Protein AF-A0A923TDR6-F1 (afdb_monomer)

pLDDT: mean 70.98, std 23.45, range [28.64, 98.38]

Mean predicted aligned error: 23.1 Å

Radius of gyration: 60.23 Å; Cα contacts (8 Å, |Δi|>4): 7; chains: 1; bounding box: 84×48×180 Å

Secondary structure (DSSP, 8-state):
----------------PPP----------PPPP--------------------THHHHHHHHHHHHS-GGGG---HHHHHHHHHHHHHHHHHHHHHHHHHHHHHHHHHS-----S--HHHHHHHHHHHHHHHHHHHHHHHHHHHHHHHHHHHHHHHHHHHHHHHHHHHHHHHHHHHHHHHHHHHHHHHHHHHHHHHHHHHHHHHHHHHHHHTT--GGGGTSS---GGGSHHHHHHHHHHHHHT---

Solvent-accessible surface area (backbone atoms only — not comparable to full-atom values): 15545 Å² total; per-residue (Å²): 142,88,88,86,86,92,78,89,83,91,79,87,78,92,76,88,78,82,85,82,81,81,82,79,79,87,76,93,80,86,86,83,90,83,88,81,89,86,89,86,79,86,88,81,90,80,93,75,81,86,72,78,66,74,61,62,60,55,54,51,53,51,53,61,70,66,58,61,76,80,81,71,78,66,52,76,66,56,52,52,50,50,54,52,48,52,51,50,51,51,52,51,49,52,53,51,50,51,48,51,51,52,50,48,53,60,66,63,44,77,70,68,76,69,90,62,59,65,67,65,51,50,52,50,49,52,50,50,52,52,52,49,52,49,50,52,50,51,50,51,52,50,51,52,51,51,51,51,52,52,53,49,51,53,52,50,50,53,50,52,52,51,50,52,50,52,51,53,50,52,52,64,58,47,55,58,54,52,52,49,52,49,52,50,50,55,53,49,53,52,48,51,55,51,52,50,52,51,51,50,50,52,51,51,49,53,51,52,36,55,73,70,72,50,59,73,72,78,68,68,67,84,79,86,81,74,81,68,63,62,68,54,54,56,51,55,51,56,55,61,65,70,72,62,83,130

Sequence (246 aa):
MRLLPLRAFLASPFLILAGCTNQRLDSDSPRPTAEMGGVTSDPAVVKSEETVPVAGKDAEAAQAMARRPADTGMSAAELVAQLNETSRELGALRASNAKLKAERSRASAPRVETLIKPEANDEKLAASFLTYAQFKQDLANFIEETEKLRAQNGALNIQLVALTAQVREAQAQLEPLKAEALAQRDSRERAEQAAEKLRDQLRAIARALSASGLSLDAFSGEREPTARLETSAARIQAAADADKPR

Structure (mmCIF, N/CA/C/O backbone):
data_AF-A0A923TDR6-F1
#
_entry.id   AF-A0A923TDR6-F1
#
loop_
_atom_site.group_PDB
_atom_site.id
_atom_site.type_symbol
_atom_site.label_atom_id
_atom_site.label_alt_id
_atom_site.label_comp_id
_atom_site.label_asym_id
_atom_site.label_entity_id
_atom_site.label_seq_id
_atom_site.pdbx_PDB_ins_code
_atom_site.Cartn_x
_atom_site.Cartn_y
_atom_site.Cartn_z
_atom_site.occupancy
_atom_site.B_iso_or_equiv
_atom_site.auth_seq_id
_atom_site.auth_comp_id
_atom_site.auth_asym_id
_atom_site.auth_atom_id
_atom_site.pdbx_PDB_model_num
ATOM 1 N N . MET A 1 1 ? -10.154 0.511 -38.421 1.00 46.06 1 MET A N 1
ATOM 2 C CA . MET A 1 1 ? -9.928 1.809 -37.748 1.00 46.06 1 MET A CA 1
ATOM 3 C C . MET A 1 1 ? -10.895 1.947 -36.582 1.00 46.06 1 MET A C 1
ATOM 5 O O . MET A 1 1 ? -12.064 2.230 -36.800 1.00 46.06 1 MET A O 1
ATOM 9 N N . ARG A 1 2 ? -10.435 1.681 -35.358 1.00 37.69 2 ARG A N 1
ATOM 10 C CA . ARG A 1 2 ? -11.151 2.012 -34.119 1.00 37.69 2 ARG A CA 1
ATOM 11 C C . ARG A 1 2 ? -10.111 2.554 -33.144 1.00 37.69 2 ARG A C 1
ATOM 13 O O . ARG A 1 2 ? -9.284 1.806 -32.642 1.00 37.69 2 ARG A O 1
ATOM 20 N N . LEU A 1 3 ? -10.114 3.872 -33.003 1.00 50.12 3 LEU A N 1
ATOM 21 C CA . LEU A 1 3 ? -9.357 4.653 -32.031 1.00 50.12 3 LEU A CA 1
ATOM 22 C C . LEU A 1 3 ? -10.334 5.070 -30.937 1.00 50.12 3 LEU A C 1
ATOM 24 O O . LEU A 1 3 ? -11.426 5.506 -31.289 1.00 50.12 3 LEU A O 1
ATOM 28 N N . LEU A 1 4 ? -9.927 4.931 -29.671 1.00 44.75 4 LEU A N 1
ATOM 29 C CA . LEU A 1 4 ? -10.288 5.718 -28.471 1.00 44.75 4 LEU A CA 1
ATOM 30 C C . LEU A 1 4 ? -9.852 4.914 -27.218 1.00 44.75 4 LEU A C 1
ATOM 32 O O . LEU A 1 4 ? -9.886 3.686 -27.272 1.00 44.75 4 LEU A O 1
ATOM 36 N N . PRO A 1 5 ? -9.595 5.532 -26.049 1.00 54.25 5 PRO A N 1
ATOM 37 C CA . PRO A 1 5 ? -8.970 6.833 -25.789 1.00 54.25 5 PRO A CA 1
ATOM 38 C C . PRO A 1 5 ? -7.853 6.759 -24.719 1.00 54.25 5 PRO A C 1
ATOM 40 O O . PRO A 1 5 ? -7.977 6.074 -23.708 1.00 54.25 5 PRO A O 1
ATOM 43 N N . LEU A 1 6 ? -6.807 7.576 -24.878 1.00 43.91 6 LEU A N 1
ATOM 44 C CA . LEU A 1 6 ? -5.912 7.970 -23.786 1.00 43.91 6 LEU A CA 1
ATOM 45 C C . LEU A 1 6 ? -6.392 9.333 -23.265 1.00 43.91 6 LEU A C 1
ATOM 47 O O . LEU A 1 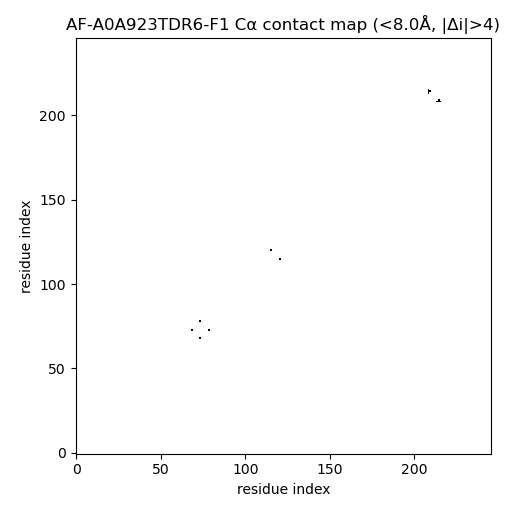6 ? -6.278 10.336 -23.971 1.00 43.91 6 LEU A O 1
ATOM 51 N N . ARG A 1 7 ? -6.923 9.395 -22.042 1.00 49.44 7 ARG A N 1
ATOM 52 C CA . ARG A 1 7 ? -6.986 10.648 -21.280 1.00 49.44 7 ARG A CA 1
ATOM 53 C C . ARG A 1 7 ? -6.521 10.408 -19.853 1.00 49.44 7 ARG A C 1
ATOM 55 O O . ARG A 1 7 ? -7.091 9.615 -19.114 1.00 49.44 7 ARG A O 1
ATOM 62 N N . ALA A 1 8 ? -5.436 11.108 -19.552 1.00 46.00 8 ALA A N 1
ATOM 63 C CA . ALA A 1 8 ? -4.730 11.179 -18.295 1.00 46.00 8 ALA A CA 1
ATOM 64 C C . ALA A 1 8 ? -5.627 11.663 -17.151 1.00 46.00 8 ALA A C 1
ATOM 66 O O . ALA A 1 8 ? -6.342 12.653 -17.293 1.00 46.00 8 ALA A O 1
ATOM 67 N N . PHE A 1 9 ? -5.498 11.009 -16.000 1.00 39.84 9 PHE A N 1
ATOM 68 C CA . PHE A 1 9 ? -5.870 11.559 -14.703 1.00 39.84 9 PHE A CA 1
ATOM 69 C C . PHE A 1 9 ? -4.598 11.605 -13.851 1.00 39.84 9 PHE A C 1
ATOM 71 O O . PHE A 1 9 ? -4.168 10.612 -13.273 1.00 39.84 9 PHE A O 1
ATOM 78 N N . LEU A 1 10 ? -3.953 12.770 -13.858 1.00 46.59 10 LEU A N 1
ATOM 79 C CA . LEU A 1 10 ? -2.935 13.161 -12.891 1.00 46.59 10 LEU A CA 1
ATOM 80 C C . LEU A 1 10 ? -3.676 13.781 -11.707 1.00 46.59 10 LEU A C 1
ATOM 82 O O . LEU A 1 10 ? -4.182 14.895 -11.811 1.00 46.59 10 LEU A O 1
ATOM 86 N N . ALA A 1 11 ? -3.746 13.062 -10.594 1.00 41.66 11 ALA A N 1
ATOM 87 C CA . ALA A 1 11 ? -4.119 13.627 -9.305 1.00 41.66 11 ALA A CA 1
ATOM 88 C C . ALA A 1 11 ? -3.274 12.937 -8.232 1.00 41.66 11 ALA A C 1
ATOM 90 O O . ALA A 1 11 ? -3.517 11.797 -7.849 1.00 41.66 11 ALA A O 1
ATOM 91 N N . SER A 1 12 ? -2.223 13.638 -7.824 1.00 45.72 12 SER A N 1
ATOM 92 C CA . SER A 1 12 ? -1.344 13.285 -6.717 1.00 45.72 12 SER A CA 1
ATOM 93 C C . SER A 1 12 ? -1.948 13.824 -5.419 1.00 45.72 12 SER A C 1
ATOM 95 O O . SER A 1 12 ? -2.279 15.012 -5.383 1.00 45.72 12 SER A O 1
ATOM 97 N N . PRO A 1 13 ? -2.047 13.022 -4.347 1.00 51.56 13 PRO A N 1
ATOM 98 C CA . PRO A 1 13 ? -2.069 13.569 -3.004 1.00 51.56 13 PRO A CA 1
ATOM 99 C C . PRO A 1 13 ? -0.852 13.068 -2.221 1.00 51.56 13 PRO A C 1
ATOM 101 O O . PRO A 1 13 ? -0.776 11.918 -1.791 1.00 51.56 13 PRO A O 1
ATOM 104 N N . PHE A 1 14 ? 0.096 13.981 -2.010 1.00 41.75 14 PHE A N 1
ATOM 105 C CA . PHE A 1 14 ? 1.046 13.915 -0.905 1.00 41.75 14 PHE A CA 1
ATOM 106 C C . PHE A 1 14 ? 0.250 14.031 0.401 1.00 41.75 14 PHE A C 1
ATOM 108 O O . PHE A 1 14 ? -0.318 15.084 0.688 1.00 41.75 14 PHE A O 1
ATOM 115 N N . LEU A 1 15 ? 0.207 12.959 1.189 1.00 40.94 15 LEU A N 1
ATOM 116 C CA . LEU A 1 15 ? -0.323 12.967 2.550 1.00 40.94 15 LEU A CA 1
ATOM 117 C C . LEU A 1 15 ? 0.835 12.663 3.501 1.00 40.94 15 LEU A C 1
ATOM 119 O O . LEU A 1 15 ? 1.284 11.528 3.636 1.00 40.94 15 LEU A O 1
ATOM 123 N N . ILE A 1 16 ? 1.352 13.728 4.112 1.00 48.16 16 ILE A N 1
ATOM 124 C CA . ILE A 1 16 ? 2.306 13.686 5.219 1.00 48.16 16 ILE A CA 1
ATOM 125 C C . ILE A 1 16 ? 1.480 13.399 6.477 1.00 48.16 16 ILE A C 1
ATOM 127 O O . ILE A 1 16 ? 0.749 14.278 6.932 1.00 48.16 16 ILE A O 1
ATOM 131 N N . LEU A 1 17 ? 1.569 12.185 7.030 1.00 43.25 17 LEU A N 1
ATOM 132 C CA . LEU A 1 17 ? 1.060 11.899 8.373 1.00 43.25 17 LEU A CA 1
ATOM 133 C C . LEU A 1 17 ? 2.211 11.927 9.379 1.00 43.25 17 LEU A C 1
ATOM 135 O O . LEU A 1 17 ? 3.175 11.168 9.282 1.00 43.25 17 LEU A O 1
ATOM 139 N N . ALA A 1 18 ? 2.072 12.842 10.333 1.00 41.00 18 ALA A N 1
ATOM 140 C CA . ALA A 1 18 ? 2.927 13.023 11.488 1.00 41.00 18 ALA A CA 1
ATOM 141 C C . ALA A 1 18 ? 2.967 11.759 12.363 1.00 41.00 18 ALA A C 1
ATOM 143 O O . ALA A 1 18 ? 1.939 11.146 12.649 1.00 41.00 18 ALA A O 1
ATOM 144 N N . GLY A 1 19 ? 4.170 11.391 12.803 1.00 33.91 19 GLY A N 1
ATOM 145 C CA . GLY A 1 19 ? 4.385 10.327 13.773 1.00 33.91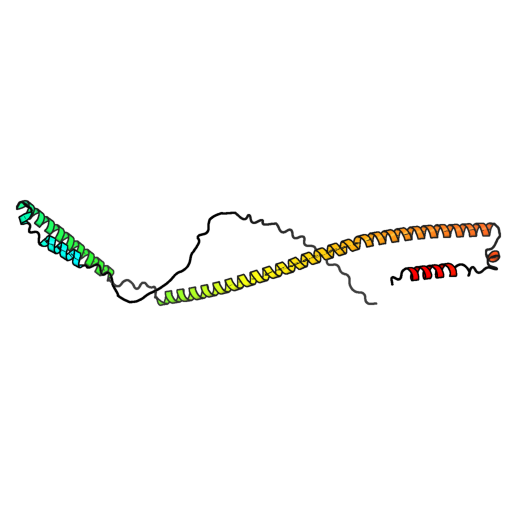 19 GLY A CA 1
ATOM 146 C C . GLY A 1 19 ? 3.994 10.772 15.180 1.00 33.91 19 GLY A C 1
ATOM 147 O O . GLY A 1 19 ? 4.576 11.707 15.723 1.00 33.91 19 GLY A O 1
ATOM 148 N N . CYS A 1 20 ? 3.046 10.064 15.788 1.00 33.97 20 CYS A N 1
ATOM 149 C CA . CYS A 1 20 ? 2.858 10.056 17.235 1.00 33.97 20 CYS A CA 1
ATOM 150 C C . CYS A 1 20 ? 3.664 8.889 17.817 1.00 33.97 20 CYS A C 1
ATOM 152 O O . CYS A 1 20 ? 3.267 7.730 17.714 1.00 33.97 20 CYS A O 1
ATOM 154 N N . THR A 1 21 ? 4.815 9.189 18.414 1.00 40.38 21 THR A N 1
ATOM 155 C CA . THR A 1 21 ? 5.566 8.254 19.253 1.00 40.38 21 THR A CA 1
ATOM 156 C C . THR A 1 21 ? 4.946 8.238 20.651 1.00 40.38 21 THR A C 1
ATOM 158 O O . THR A 1 21 ? 5.050 9.203 21.401 1.00 40.38 21 THR A O 1
ATOM 161 N N . ASN A 1 22 ? 4.293 7.135 21.024 1.00 36.25 22 ASN A N 1
ATOM 162 C CA . ASN A 1 22 ? 3.925 6.893 22.418 1.00 36.25 22 ASN A CA 1
ATOM 163 C C . ASN A 1 22 ? 5.170 6.418 23.177 1.00 36.25 22 ASN A C 1
ATOM 165 O O . ASN A 1 22 ? 5.643 5.299 22.976 1.00 36.25 22 ASN A O 1
ATOM 169 N N . GLN A 1 23 ? 5.700 7.286 24.040 1.00 35.50 23 GLN A N 1
ATOM 170 C CA . GLN A 1 23 ? 6.668 6.919 25.069 1.00 35.50 23 GLN A CA 1
ATOM 171 C C . GLN A 1 23 ? 6.009 5.934 26.038 1.00 35.50 23 GLN A C 1
ATOM 173 O O . GLN A 1 23 ? 5.063 6.263 26.751 1.00 35.50 23 GLN A O 1
ATOM 178 N N . ARG A 1 24 ? 6.514 4.701 26.036 1.00 32.50 24 ARG A N 1
ATOM 179 C CA . ARG A 1 24 ? 6.185 3.671 27.016 1.00 32.50 24 ARG A CA 1
ATOM 180 C C . ARG A 1 24 ? 6.962 4.008 28.290 1.00 32.50 24 ARG A C 1
ATOM 182 O O . ARG A 1 24 ? 8.184 3.927 28.299 1.00 32.50 24 ARG A O 1
ATOM 189 N N . LEU A 1 25 ? 6.248 4.460 29.315 1.00 39.16 25 LEU A N 1
ATOM 190 C CA . LEU A 1 25 ? 6.759 4.567 30.677 1.00 39.16 25 LEU A CA 1
ATOM 191 C C . LEU A 1 25 ? 6.968 3.151 31.219 1.00 39.16 25 LEU A C 1
ATOM 193 O O . LEU A 1 25 ? 6.005 2.401 31.384 1.00 39.16 25 LEU A O 1
ATOM 197 N N . ASP A 1 26 ? 8.226 2.802 31.468 1.00 33.47 26 ASP A N 1
ATOM 198 C CA . ASP A 1 26 ? 8.595 1.701 32.347 1.00 33.47 26 ASP A CA 1
ATOM 199 C C . ASP A 1 26 ? 8.156 2.050 33.775 1.00 33.47 26 ASP A C 1
ATOM 201 O O . ASP A 1 26 ? 8.417 3.139 34.292 1.00 33.47 26 ASP A O 1
ATOM 205 N N . SER A 1 27 ? 7.441 1.135 34.418 1.00 37.50 27 SER A N 1
ATOM 206 C CA . SER A 1 27 ? 7.163 1.186 35.850 1.00 37.50 27 SER A CA 1
ATOM 207 C C . SER A 1 27 ? 7.159 -0.238 36.383 1.00 37.50 27 SER A C 1
ATOM 209 O O . SER A 1 27 ? 6.220 -1.005 36.174 1.00 37.50 27 SER A O 1
ATOM 211 N N . ASP A 1 28 ? 8.263 -0.565 37.046 1.00 38.28 28 ASP A N 1
ATOM 212 C CA . ASP A 1 28 ? 8.464 -1.741 37.879 1.00 38.28 28 ASP A CA 1
ATOM 213 C C . ASP A 1 28 ? 7.491 -1.755 39.070 1.00 38.28 28 ASP A C 1
ATOM 215 O O . ASP A 1 28 ? 7.455 -0.817 39.870 1.00 38.28 28 ASP A O 1
ATOM 2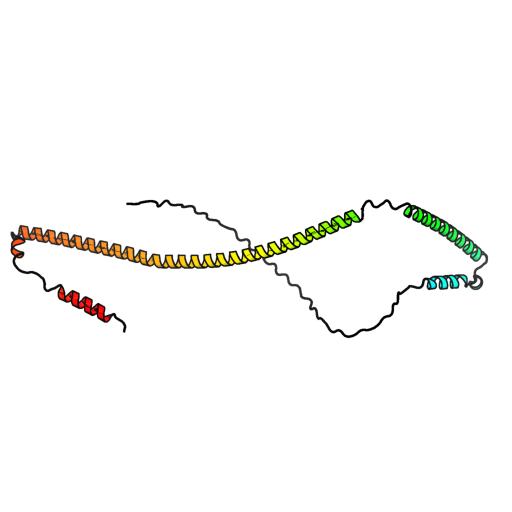19 N N . SER A 1 29 ? 6.762 -2.861 39.254 1.00 31.47 29 SER A N 1
ATOM 220 C CA . SER A 1 29 ? 6.405 -3.356 40.593 1.00 31.47 29 SER A CA 1
ATOM 221 C C . SER A 1 29 ? 5.890 -4.806 40.580 1.00 31.47 29 SER A C 1
ATOM 223 O O . SER A 1 29 ? 5.387 -5.268 39.553 1.00 31.47 29 SER A O 1
ATOM 225 N N . PRO A 1 30 ? 6.042 -5.556 41.692 1.00 40.28 30 PRO A N 1
ATOM 226 C CA . PRO A 1 30 ? 6.184 -7.006 41.668 1.00 40.28 30 PRO A CA 1
ATOM 227 C C . PRO A 1 30 ? 4.877 -7.799 41.832 1.00 40.28 30 PRO A C 1
ATOM 229 O O . PRO A 1 30 ? 3.868 -7.346 42.366 1.00 40.28 30 PRO A O 1
ATOM 232 N N . ARG A 1 31 ? 4.972 -9.050 41.375 1.00 34.78 31 ARG A N 1
ATOM 233 C CA . ARG A 1 31 ? 3.990 -10.145 41.369 1.00 34.78 31 ARG A CA 1
ATOM 234 C C . ARG A 1 31 ? 3.701 -10.678 42.788 1.00 34.78 31 ARG A C 1
ATOM 236 O O . ARG A 1 31 ? 4.665 -10.967 43.494 1.00 34.78 31 ARG A O 1
ATOM 243 N N . PRO A 1 32 ? 2.442 -10.972 43.165 1.00 41.56 32 PRO A N 1
ATOM 244 C CA . PRO A 1 32 ? 2.153 -11.940 44.216 1.00 41.56 32 PRO A CA 1
ATOM 245 C C . PRO A 1 32 ? 1.859 -13.322 43.612 1.00 41.56 32 PRO A C 1
ATOM 247 O O . PRO A 1 32 ? 1.070 -13.471 42.678 1.00 41.56 32 PRO A O 1
ATOM 250 N N . THR A 1 33 ? 2.530 -14.339 44.145 1.00 35.88 33 THR A N 1
ATOM 251 C CA . THR A 1 33 ? 2.289 -15.765 43.908 1.00 35.88 33 THR A CA 1
ATOM 252 C C . THR A 1 33 ? 1.050 -16.231 44.674 1.00 35.88 33 THR A C 1
ATOM 254 O O . THR A 1 33 ? 0.916 -15.966 45.865 1.00 35.88 33 THR A O 1
ATOM 257 N N . ALA A 1 34 ? 0.161 -16.953 43.992 1.00 34.69 34 ALA A N 1
ATOM 258 C CA . ALA A 1 34 ? -0.924 -17.718 44.594 1.00 34.69 34 ALA A CA 1
ATOM 259 C C . ALA A 1 34 ? -0.576 -19.212 44.500 1.00 34.69 34 ALA A C 1
ATOM 261 O O . ALA A 1 34 ? -0.415 -19.729 43.395 1.00 34.69 34 ALA A O 1
ATOM 262 N N . GLU A 1 35 ? -0.461 -19.893 45.642 1.00 35.84 35 GLU A N 1
ATOM 263 C CA . GLU A 1 35 ? -0.472 -21.357 45.724 1.00 35.84 35 GLU A CA 1
ATOM 264 C C . GLU A 1 35 ? -1.883 -21.831 46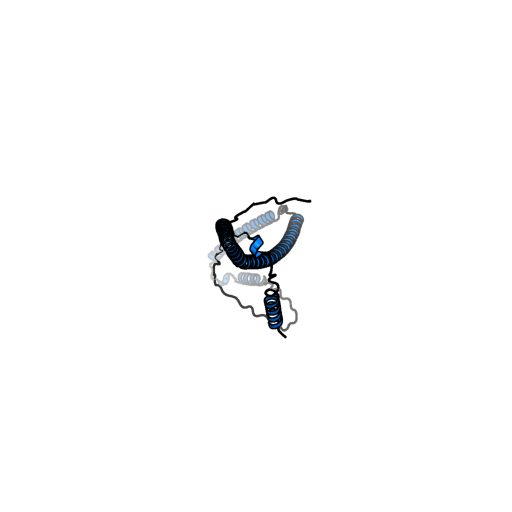.088 1.00 35.84 35 GLU A C 1
ATOM 266 O O . GLU A 1 35 ? -2.506 -21.345 47.032 1.00 35.84 35 GLU A O 1
ATOM 271 N N . MET A 1 36 ? -2.388 -22.778 45.298 1.00 34.69 36 MET A N 1
ATOM 272 C CA . MET A 1 36 ? -3.641 -23.491 45.514 1.00 34.69 36 MET A CA 1
ATOM 273 C C . MET A 1 36 ? -3.379 -24.862 46.147 1.00 34.69 36 MET A C 1
ATOM 275 O O . MET A 1 36 ? -2.600 -25.638 45.605 1.00 34.69 36 MET A O 1
ATOM 279 N N . GLY A 1 37 ? -4.185 -25.200 47.158 1.00 31.80 37 GLY A N 1
ATOM 280 C CA . GLY A 1 37 ? -4.953 -26.452 47.163 1.00 31.80 37 GLY A CA 1
ATOM 281 C C . GLY A 1 37 ? -4.398 -27.653 47.940 1.00 31.80 37 GLY A C 1
ATOM 282 O O . GLY A 1 37 ? -3.340 -28.185 47.628 1.00 31.80 37 GLY A O 1
ATOM 283 N N . GLY A 1 38 ? -5.214 -28.164 48.871 1.00 28.64 38 GLY A N 1
ATOM 284 C CA . GLY A 1 38 ? -5.038 -29.478 49.499 1.00 28.64 38 GLY A CA 1
ATOM 285 C C . GLY A 1 38 ? -6.089 -29.783 50.572 1.00 28.64 38 GLY A C 1
ATOM 286 O O . GLY A 1 38 ? -5.815 -29.656 51.757 1.00 28.64 38 GLY A O 1
ATOM 287 N N . VAL A 1 39 ? -7.301 -30.144 50.138 1.00 36.66 39 VAL A N 1
ATOM 288 C CA . VAL A 1 39 ? -8.489 -30.515 50.938 1.00 36.66 39 VAL A CA 1
ATOM 289 C C . VAL A 1 39 ? -8.411 -31.966 51.432 1.00 36.66 39 VAL A C 1
ATOM 291 O O . VAL A 1 39 ? -7.962 -32.825 50.684 1.00 36.66 39 VAL A O 1
ATOM 294 N N . THR A 1 40 ? -8.911 -32.238 52.643 1.00 32.78 40 THR A N 1
ATOM 295 C CA . THR A 1 40 ? -9.789 -33.364 53.083 1.00 32.78 40 THR A CA 1
ATOM 296 C C . THR A 1 40 ? -9.906 -33.254 54.618 1.00 32.78 40 THR A C 1
ATOM 298 O O . THR A 1 40 ? -8.930 -32.906 55.264 1.00 32.78 40 THR A O 1
ATOM 301 N N . SER A 1 41 ? -11.020 -33.440 55.324 1.00 34.50 41 SER A N 1
ATOM 302 C CA . SER A 1 41 ? -12.353 -33.984 55.052 1.00 34.50 41 SER A CA 1
ATOM 303 C C . SER A 1 41 ? -13.285 -33.592 56.219 1.00 34.50 41 SER A C 1
ATOM 305 O O . SER A 1 41 ? -12.879 -33.684 57.376 1.00 34.50 41 SER A O 1
ATOM 307 N N . ASP A 1 42 ? -14.521 -33.203 55.900 1.00 33.22 42 ASP A N 1
ATOM 308 C CA . ASP A 1 42 ? -15.706 -33.138 56.785 1.00 33.22 42 ASP A CA 1
ATOM 309 C C . ASP A 1 42 ? -16.056 -34.534 57.380 1.00 33.22 42 ASP A C 1
ATOM 311 O O . ASP A 1 42 ? -15.571 -35.520 56.808 1.00 33.22 42 ASP A O 1
ATOM 315 N N . PRO A 1 43 ? -16.910 -34.704 58.436 1.00 44.59 43 PRO A N 1
ATOM 316 C CA . PRO A 1 43 ? -18.209 -34.014 58.560 1.00 44.59 43 PRO A CA 1
ATOM 317 C C . PRO A 1 43 ? -18.811 -33.759 59.973 1.00 44.59 43 PRO A C 1
ATOM 319 O O . PRO A 1 43 ? -18.392 -34.302 60.989 1.00 44.59 43 PRO A O 1
ATOM 322 N N . ALA A 1 44 ? -19.943 -33.038 59.935 1.00 31.25 44 ALA A N 1
ATOM 323 C CA . ALA A 1 44 ? -21.130 -33.104 60.808 1.00 31.25 44 ALA A CA 1
ATOM 324 C C . ALA A 1 44 ? -21.311 -32.048 61.926 1.00 31.25 44 ALA A C 1
ATOM 326 O O . ALA A 1 44 ? -20.797 -32.161 63.031 1.00 31.25 44 ALA A O 1
ATOM 327 N N . VAL A 1 45 ? -22.185 -31.079 61.604 1.00 41.06 45 VAL A N 1
ATOM 328 C CA . VAL A 1 45 ? -23.327 -30.562 62.395 1.00 41.06 45 VAL A CA 1
ATOM 329 C C . VAL A 1 45 ? -23.115 -30.385 63.902 1.00 41.06 45 VAL A C 1
ATOM 331 O O . VAL A 1 45 ? -23.254 -31.363 64.617 1.00 41.06 45 VAL A O 1
ATOM 334 N N . VAL A 1 46 ? -23.034 -29.132 64.384 1.00 34.88 46 VAL A N 1
ATOM 335 C CA . VAL A 1 46 ? -23.934 -28.581 65.430 1.00 34.88 46 VAL A CA 1
ATOM 336 C C . VAL A 1 46 ? -23.970 -27.044 65.317 1.00 34.88 46 VAL A C 1
ATOM 338 O O . VAL A 1 46 ? -22.939 -26.379 65.290 1.00 34.88 46 VAL A O 1
ATOM 341 N N . LYS A 1 47 ? -25.185 -26.487 65.263 1.00 41.56 47 LYS A N 1
ATOM 342 C CA . LYS A 1 47 ? -25.522 -25.088 65.578 1.00 41.56 47 LYS A CA 1
ATOM 343 C C . LYS A 1 47 ? -24.910 -24.643 66.912 1.00 41.56 47 LYS A C 1
ATOM 345 O O . LYS A 1 47 ? -25.221 -25.260 67.921 1.00 41.56 47 LYS A O 1
ATOM 350 N N . SER A 1 48 ? -24.250 -23.489 66.940 1.00 37.72 48 SER A N 1
ATOM 351 C CA . SER A 1 48 ? -24.175 -22.666 68.152 1.00 37.72 48 SER A CA 1
ATOM 352 C C . SER A 1 48 ? -24.217 -21.198 67.758 1.00 37.72 48 SER A C 1
ATOM 354 O O . SER A 1 48 ? -23.215 -20.603 67.374 1.00 37.72 48 SER A O 1
ATOM 356 N N . GLU A 1 49 ? -25.425 -20.643 67.812 1.00 38.03 49 GLU A N 1
ATOM 357 C CA . GLU A 1 49 ? -25.652 -19.212 67.958 1.00 38.03 49 GLU A CA 1
ATOM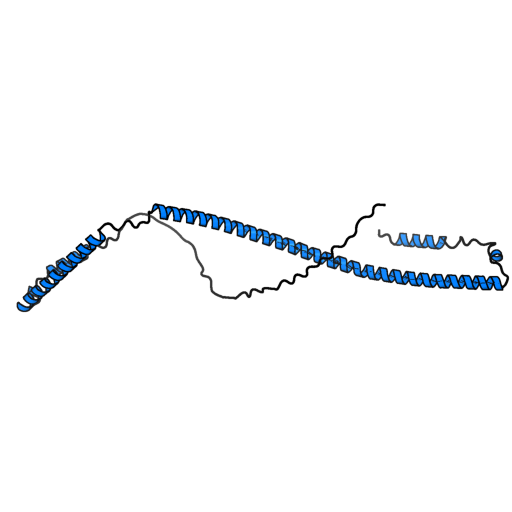 358 C C . GLU A 1 49 ? -24.963 -18.772 69.254 1.00 38.03 49 GLU A C 1
ATOM 360 O O . GLU A 1 49 ? -25.326 -19.222 70.341 1.00 38.03 49 GLU A O 1
ATOM 365 N N . GLU A 1 50 ? -23.955 -17.910 69.156 1.00 35.75 50 GLU A N 1
ATOM 366 C CA . GLU A 1 50 ? -23.373 -17.256 70.323 1.00 35.75 50 GLU A CA 1
ATOM 367 C C . GLU A 1 50 ? -24.324 -16.141 70.769 1.00 35.75 50 GLU A C 1
ATOM 369 O O . GLU A 1 50 ? -24.179 -14.956 70.468 1.00 35.75 50 GLU A O 1
ATOM 374 N N . THR A 1 51 ? -25.382 -16.557 71.460 1.00 39.25 51 THR A N 1
ATOM 375 C CA . THR A 1 51 ? -26.207 -15.679 72.276 1.00 39.25 51 THR A CA 1
ATOM 376 C C . THR A 1 51 ? -25.343 -15.183 73.427 1.00 39.25 51 THR A C 1
ATOM 378 O O . THR A 1 51 ? -25.104 -15.923 74.379 1.00 39.25 51 THR A O 1
ATOM 381 N N . VAL A 1 52 ? -24.878 -13.934 73.365 1.00 42.94 52 VAL A N 1
ATOM 382 C CA . VAL A 1 52 ? -24.333 -13.245 74.541 1.00 42.94 52 VAL A CA 1
ATOM 383 C C . VAL A 1 52 ? -25.432 -13.247 75.611 1.00 42.94 52 VAL A C 1
ATOM 385 O O . VAL A 1 52 ? -26.487 -12.639 75.392 1.00 42.94 52 VAL A O 1
ATOM 388 N N . PRO A 1 53 ? -25.256 -13.942 76.749 1.00 41.69 53 PRO A N 1
ATOM 389 C CA . PRO A 1 53 ? -26.307 -14.036 77.741 1.00 41.69 53 PRO A CA 1
ATOM 390 C C . PRO A 1 53 ? -26.469 -12.679 78.431 1.00 41.69 53 PRO A C 1
ATOM 392 O O . PRO A 1 53 ? -25.606 -12.215 79.175 1.00 41.69 53 PRO A O 1
ATOM 395 N N . VAL A 1 54 ? -27.640 -12.075 78.230 1.00 49.28 54 VAL A N 1
ATOM 396 C CA . VAL A 1 54 ? -28.167 -10.924 78.989 1.00 49.28 54 VAL A CA 1
ATOM 397 C C . VAL A 1 54 ? -28.144 -11.183 80.514 1.00 49.28 54 VAL A C 1
ATOM 399 O O . VAL A 1 54 ? -28.127 -10.239 81.297 1.00 49.28 54 VAL A O 1
ATOM 402 N N . ALA A 1 55 ? -28.011 -12.446 80.938 1.00 48.28 55 ALA A N 1
ATOM 403 C CA . ALA A 1 55 ? -27.954 -12.885 82.333 1.00 48.28 55 ALA A CA 1
ATOM 404 C C . ALA A 1 55 ? -26.729 -12.400 83.140 1.00 48.28 55 ALA A C 1
ATOM 406 O O . ALA A 1 55 ? -26.789 -12.379 84.368 1.00 48.28 55 ALA A O 1
ATOM 407 N N . GLY A 1 56 ? -25.626 -11.992 82.498 1.00 48.09 56 GLY A N 1
ATOM 408 C CA . GLY A 1 56 ? -24.442 -11.497 83.220 1.00 48.09 56 GLY A CA 1
ATOM 409 C C . GLY A 1 56 ? -24.668 -10.152 83.924 1.00 48.09 56 GLY A C 1
ATOM 410 O O . GLY A 1 56 ? -24.133 -9.920 85.005 1.00 48.09 56 GLY A O 1
ATOM 411 N N . LYS A 1 57 ? -25.516 -9.286 83.355 1.00 52.62 57 LYS A N 1
ATOM 412 C CA . LYS A 1 57 ? -25.822 -7.964 83.931 1.00 52.62 57 LYS A CA 1
ATOM 413 C C . LYS A 1 57 ? -26.816 -8.050 85.088 1.00 52.62 57 LYS A C 1
ATOM 415 O O . LYS A 1 57 ? -26.709 -7.284 86.042 1.00 52.62 57 LYS A O 1
ATOM 420 N N . ASP A 1 58 ? -27.734 -9.012 85.033 1.00 51.22 58 ASP A N 1
ATOM 421 C CA . ASP A 1 58 ? -28.712 -9.238 86.100 1.00 51.22 58 ASP A CA 1
ATOM 422 C C . ASP A 1 58 ? -28.055 -9.845 87.349 1.00 51.22 58 ASP A C 1
ATOM 424 O O . ASP A 1 58 ? -28.423 -9.494 88.468 1.00 51.22 58 ASP A O 1
ATOM 428 N N . ALA A 1 59 ? -27.034 -10.695 87.177 1.00 57.31 59 ALA A N 1
ATOM 429 C CA . ALA A 1 59 ? -26.262 -11.256 88.287 1.00 57.31 59 ALA A CA 1
ATOM 430 C C . ALA A 1 59 ? -25.411 -10.197 89.014 1.00 57.31 59 ALA A C 1
ATOM 432 O O . ALA A 1 59 ? -25.339 -10.201 90.244 1.00 57.31 59 ALA A O 1
ATOM 433 N N . GLU A 1 60 ? -24.813 -9.259 88.276 1.00 56.66 60 GLU A N 1
ATOM 434 C CA . GLU A 1 60 ? -24.030 -8.152 88.840 1.00 56.66 60 GLU A CA 1
ATOM 435 C C . GLU A 1 60 ? -24.933 -7.107 89.524 1.00 56.66 60 GLU A C 1
ATOM 437 O O . GLU A 1 60 ? -24.635 -6.653 90.630 1.00 56.66 60 GLU A O 1
ATOM 442 N N . A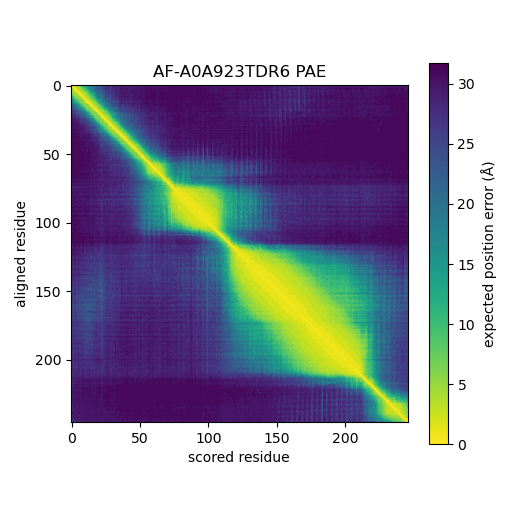LA A 1 61 ? -26.101 -6.806 88.942 1.00 55.34 61 ALA A N 1
ATOM 443 C CA . ALA A 1 61 ? -27.120 -5.964 89.571 1.00 55.34 61 ALA A CA 1
ATOM 444 C C . ALA A 1 61 ? -27.710 -6.611 90.839 1.00 55.34 61 ALA A C 1
ATOM 446 O O . ALA A 1 61 ? -27.916 -5.931 91.847 1.00 55.34 61 ALA A O 1
ATOM 447 N N . ALA A 1 62 ? -27.928 -7.931 90.832 1.00 59.97 62 ALA A N 1
ATOM 448 C CA . ALA A 1 62 ? -28.369 -8.676 92.008 1.00 59.97 62 ALA A CA 1
ATOM 449 C C . ALA A 1 62 ? -27.293 -8.714 93.109 1.00 59.97 62 ALA A C 1
ATOM 451 O O . ALA A 1 62 ? -27.621 -8.557 94.285 1.00 59.97 62 ALA A O 1
ATOM 452 N N . GLN A 1 63 ? -26.010 -8.848 92.752 1.00 60.66 63 GLN A N 1
ATOM 453 C CA . GLN A 1 63 ? -24.897 -8.755 93.705 1.00 60.66 63 GLN A CA 1
ATOM 454 C C . GLN A 1 63 ? -24.721 -7.343 94.278 1.00 60.66 63 GLN A C 1
ATOM 456 O O . GLN A 1 63 ? -24.417 -7.207 95.464 1.00 60.66 63 GLN A O 1
ATOM 461 N N . ALA A 1 64 ? -24.959 -6.294 93.488 1.00 58.31 64 ALA A N 1
ATOM 462 C CA . ALA A 1 64 ? -24.943 -4.913 93.966 1.00 58.31 64 ALA A CA 1
ATOM 463 C C . ALA A 1 64 ? -26.094 -4.625 94.947 1.00 58.31 64 ALA A C 1
ATOM 465 O O . ALA A 1 64 ? -25.875 -3.964 95.960 1.00 58.31 64 ALA A O 1
ATOM 466 N N . MET A 1 65 ? -27.292 -5.180 94.711 1.00 59.59 65 MET A N 1
ATOM 467 C CA . MET A 1 65 ? -28.426 -5.075 95.645 1.00 59.59 65 MET A CA 1
ATOM 468 C C . MET A 1 65 ? -28.265 -5.931 96.912 1.00 59.59 65 MET A C 1
ATOM 470 O O . MET A 1 65 ? -28.882 -5.634 97.935 1.00 59.59 65 MET A O 1
ATOM 474 N N . ALA A 1 66 ? -27.445 -6.985 96.866 1.00 57.09 66 ALA A N 1
ATOM 475 C CA . ALA A 1 66 ? -27.178 -7.862 98.007 1.00 57.09 66 ALA A CA 1
ATOM 476 C C . ALA A 1 66 ? -26.127 -7.304 98.988 1.00 57.09 66 ALA A C 1
ATOM 478 O O . ALA A 1 66 ? -26.032 -7.793 100.116 1.00 57.09 66 ALA A O 1
ATOM 479 N N . ARG A 1 67 ? -25.354 -6.275 98.607 1.00 58.25 67 ARG A N 1
ATOM 480 C CA . ARG A 1 67 ? -24.471 -5.561 99.541 1.00 58.25 67 ARG A CA 1
ATOM 481 C C . ARG A 1 67 ? -25.319 -4.675 100.450 1.00 58.25 67 ARG A C 1
ATOM 483 O O . ARG A 1 67 ? -25.765 -3.600 100.058 1.00 58.25 67 ARG A O 1
ATOM 490 N N . ARG A 1 68 ? -25.558 -5.136 101.680 1.00 53.72 68 ARG A N 1
ATOM 491 C CA . ARG A 1 68 ? -26.210 -4.322 102.710 1.00 53.72 68 ARG A CA 1
ATOM 492 C C . ARG A 1 68 ? -25.368 -3.063 102.975 1.00 53.72 68 ARG A C 1
ATOM 494 O O . ARG A 1 68 ? -24.170 -3.190 103.214 1.00 53.72 68 ARG A O 1
ATOM 501 N N . PRO A 1 69 ? -25.980 -1.869 103.053 1.00 53.81 69 PRO A N 1
ATOM 502 C CA . PRO A 1 69 ? -25.269 -0.629 103.383 1.00 53.81 69 PRO A CA 1
ATOM 503 C C . PRO A 1 69 ? -24.697 -0.594 104.814 1.00 53.81 69 PRO A C 1
ATOM 505 O O . PRO A 1 69 ? -24.025 0.360 105.188 1.00 53.81 69 PRO A O 1
ATOM 508 N N . ALA A 1 70 ? -24.968 -1.616 105.633 1.00 53.62 70 ALA A N 1
ATOM 509 C CA . ALA A 1 70 ? -24.445 -1.726 106.992 1.00 53.62 70 ALA A CA 1
ATOM 510 C C . ALA A 1 70 ? -22.942 -2.067 107.041 1.00 53.62 70 ALA A C 1
ATOM 512 O O . ALA A 1 70 ? -22.287 -1.738 108.025 1.00 53.62 70 ALA A O 1
ATOM 513 N N . ASP A 1 71 ? -22.383 -2.667 105.984 1.00 55.19 71 ASP A N 1
ATOM 514 C CA . ASP A 1 71 ? -20.998 -3.165 105.986 1.00 55.19 71 ASP A CA 1
ATOM 515 C C . ASP A 1 71 ? -19.976 -2.144 105.440 1.00 55.19 71 ASP A C 1
ATOM 517 O O . ASP A 1 71 ? -18.778 -2.415 105.408 1.00 55.19 71 ASP A O 1
ATOM 521 N N . THR A 1 72 ? -20.419 -0.949 105.023 1.00 59.75 72 THR A N 1
ATOM 522 C CA . THR A 1 72 ? -19.565 0.113 104.449 1.00 59.75 72 THR A CA 1
ATOM 523 C C . THR A 1 72 ? -19.144 1.200 105.445 1.00 59.75 72 THR A C 1
ATOM 525 O O . THR A 1 72 ? -18.438 2.126 105.055 1.00 59.75 72 THR A O 1
ATOM 528 N N . GLY A 1 73 ? -19.550 1.112 106.719 1.00 60.34 73 GLY A N 1
ATOM 529 C CA . GLY A 1 73 ? -19.146 2.063 107.768 1.00 60.34 73 GLY A CA 1
ATOM 530 C C . GLY A 1 73 ? -19.668 3.498 107.590 1.00 60.34 73 GLY A C 1
ATOM 531 O O . GLY A 1 73 ? -19.133 4.417 108.202 1.00 60.34 73 GLY A O 1
ATOM 532 N N . MET A 1 74 ? -20.693 3.700 106.755 1.00 69.25 74 MET A N 1
ATOM 533 C CA . MET A 1 74 ? -21.249 5.023 106.455 1.00 69.25 74 MET A CA 1
ATOM 534 C C . MET A 1 74 ? -22.080 5.564 107.621 1.00 69.25 74 MET A C 1
ATOM 536 O O . MET A 1 74 ? -22.916 4.865 108.198 1.00 69.25 74 MET A O 1
ATOM 540 N N . SER A 1 75 ? -21.875 6.836 107.951 1.00 75.38 75 SER A N 1
ATOM 541 C CA . SER A 1 75 ? -22.676 7.543 108.946 1.00 75.38 75 SER A CA 1
ATOM 542 C C . SER A 1 75 ? -24.120 7.738 108.459 1.00 75.38 75 SER A C 1
ATOM 544 O O . SER A 1 75 ? -24.398 7.797 107.259 1.00 75.38 75 SER A O 1
ATOM 546 N N . ALA A 1 76 ? -25.071 7.891 109.388 1.00 76.75 76 ALA A N 1
ATOM 547 C CA . ALA A 1 76 ? -26.483 8.106 109.048 1.00 76.75 76 ALA A CA 1
ATOM 548 C C . ALA A 1 76 ? -26.705 9.323 108.122 1.00 76.75 76 ALA A C 1
ATOM 550 O O . ALA A 1 76 ? -27.616 9.315 107.297 1.00 76.75 76 ALA A O 1
ATOM 551 N N . ALA A 1 77 ? -25.852 10.349 108.221 1.00 78.56 77 ALA A N 1
ATOM 552 C CA . ALA A 1 77 ? -25.895 11.521 107.352 1.00 78.56 77 ALA A CA 1
ATOM 553 C C . ALA A 1 77 ? -25.465 11.203 105.907 1.00 78.56 77 ALA A C 1
ATOM 555 O O . ALA A 1 77 ? -26.102 11.667 104.963 1.00 78.56 77 ALA A O 1
ATOM 556 N N . GLU A 1 78 ? -24.430 10.380 105.723 1.00 78.38 78 GLU A N 1
ATOM 557 C CA . GLU A 1 78 ? -23.954 9.944 104.402 1.00 78.38 78 GLU A CA 1
ATOM 558 C C . GLU A 1 78 ? -24.962 9.017 103.717 1.00 78.38 78 GLU A C 1
ATOM 560 O O . GLU A 1 78 ? -25.190 9.135 102.515 1.00 78.38 78 GLU A O 1
ATOM 565 N N . LEU A 1 79 ? -25.637 8.162 104.491 1.00 80.62 79 LEU A N 1
ATOM 566 C CA . LEU A 1 79 ? -26.746 7.338 104.007 1.00 80.62 79 LEU A CA 1
ATOM 567 C C . LEU A 1 79 ? -27.904 8.192 103.493 1.00 80.62 79 LEU A C 1
ATOM 569 O O . LEU A 1 79 ? -28.402 7.955 102.396 1.00 80.62 79 LEU A O 1
ATOM 573 N N . VAL A 1 80 ? -28.311 9.218 104.246 1.00 84.00 80 VAL A N 1
ATOM 574 C CA . VAL A 1 80 ? -29.359 10.156 103.810 1.00 84.00 80 VAL A CA 1
ATOM 575 C C . VAL A 1 80 ? -28.916 10.944 102.575 1.00 84.00 80 VAL A C 1
ATOM 577 O O . VAL A 1 80 ? -29.717 11.145 101.662 1.00 84.00 80 VAL A O 1
ATOM 580 N N . ALA A 1 81 ? -27.648 11.356 102.499 1.00 84.00 81 ALA A N 1
ATOM 581 C CA . ALA A 1 81 ? -27.104 12.029 101.322 1.00 84.00 81 ALA A CA 1
ATOM 582 C C . ALA A 1 81 ? -27.142 11.126 100.076 1.00 84.00 81 ALA A C 1
ATOM 584 O O . ALA A 1 81 ? -27.624 11.563 99.033 1.00 84.00 81 ALA A O 1
ATOM 585 N N . GLN A 1 82 ? -26.738 9.858 100.188 1.00 84.56 82 GLN A N 1
ATOM 586 C CA . GLN A 1 82 ? -26.837 8.882 99.096 1.00 84.56 82 GLN A CA 1
ATOM 587 C C . GLN A 1 82 ? -28.283 8.584 98.704 1.00 84.56 82 GLN A C 1
ATOM 589 O O . GLN A 1 82 ? -28.593 8.443 97.524 1.00 84.56 82 GLN A O 1
ATOM 594 N N . LEU A 1 83 ? -29.196 8.516 99.669 1.00 86.69 83 LEU A N 1
ATOM 595 C CA . LEU A 1 83 ? -30.611 8.268 99.396 1.00 86.69 83 LEU A CA 1
ATOM 596 C C . LEU A 1 83 ? -31.254 9.455 98.658 1.00 86.69 83 LEU A C 1
ATOM 598 O O . LEU A 1 83 ? -32.066 9.272 97.749 1.00 86.69 83 LEU A O 1
ATOM 602 N N . ASN A 1 84 ? -30.834 10.678 98.983 1.00 88.44 84 ASN A N 1
ATOM 603 C CA . ASN A 1 84 ? -31.229 11.880 98.255 1.00 88.44 84 ASN A CA 1
ATOM 604 C C . ASN A 1 84 ? -30.613 11.939 96.849 1.00 88.44 84 ASN A C 1
ATOM 606 O O . ASN A 1 84 ? -31.306 12.319 95.905 1.00 88.44 84 ASN A O 1
ATOM 610 N N . GLU A 1 85 ? -29.348 11.543 96.695 1.00 86.69 85 GLU A N 1
ATOM 611 C CA . GLU A 1 85 ? -28.671 11.523 95.394 1.00 86.69 85 GLU A CA 1
ATOM 612 C C . GLU A 1 85 ? -29.281 10.470 94.464 1.00 86.69 85 GLU A C 1
ATOM 614 O O . GLU A 1 85 ? -29.726 10.795 93.367 1.00 86.69 85 GLU A O 1
ATOM 619 N N . THR A 1 86 ? -29.465 9.241 94.947 1.00 86.62 86 THR A N 1
ATOM 620 C CA . THR A 1 86 ? -30.157 8.178 94.199 1.00 86.62 86 THR A CA 1
ATOM 621 C C . THR A 1 86 ? -31.593 8.566 93.842 1.00 86.62 86 THR A C 1
ATOM 623 O O . THR A 1 86 ? -32.065 8.260 92.749 1.00 86.62 86 THR A O 1
ATOM 626 N N . SER A 1 87 ? -32.295 9.307 94.708 1.00 88.44 87 SER A N 1
ATOM 627 C CA . SER A 1 87 ? -33.627 9.843 94.392 1.00 88.44 87 SER A CA 1
ATOM 628 C C . SER A 1 87 ? -33.593 10.878 93.260 1.00 88.44 87 SER A C 1
ATOM 630 O O . SER A 1 87 ? -34.491 10.889 92.411 1.00 88.44 87 SER A O 1
ATOM 632 N N . ARG A 1 88 ? -32.558 11.727 93.202 1.00 90.81 88 ARG A N 1
ATOM 633 C CA . ARG A 1 88 ? -32.348 12.680 92.097 1.00 90.81 88 ARG A CA 1
ATOM 634 C C . ARG A 1 88 ? -31.995 11.965 90.799 1.00 90.81 88 ARG A C 1
ATOM 636 O O . ARG A 1 88 ? -32.603 12.262 89.769 1.00 90.81 88 ARG A O 1
ATOM 643 N N . GLU A 1 89 ? -31.090 10.992 90.850 1.00 91.56 89 GLU A N 1
ATOM 644 C CA . GLU A 1 89 ? -30.712 10.161 89.703 1.00 91.56 89 GLU A CA 1
ATOM 645 C C . GLU A 1 89 ? -31.914 9.388 89.148 1.00 91.56 89 GLU A C 1
ATOM 647 O O . GLU A 1 89 ? -32.142 9.369 87.938 1.00 91.56 89 GLU A O 1
ATOM 652 N N . LEU A 1 90 ? -32.756 8.828 90.022 1.00 90.44 90 LEU A N 1
ATOM 653 C CA . LEU A 1 90 ? -33.995 8.157 89.630 1.00 90.44 90 LEU A CA 1
ATOM 654 C C . LEU A 1 90 ? -34.969 9.128 88.945 1.00 90.44 90 LEU A C 1
ATOM 656 O O . LEU A 1 90 ? -35.613 8.773 87.953 1.00 90.44 90 LEU A O 1
ATOM 660 N N . GLY A 1 91 ? -35.076 10.362 89.447 1.00 91.31 91 GLY A N 1
ATOM 661 C CA . GLY A 1 91 ? -35.845 11.432 88.812 1.00 91.31 91 GLY A CA 1
ATOM 662 C C . GLY A 1 91 ? -35.327 11.769 87.410 1.00 91.31 91 GLY A C 1
ATOM 663 O O . GLY A 1 91 ? -36.109 11.817 86.456 1.00 91.31 91 GLY A O 1
ATOM 664 N N . ALA A 1 92 ? -34.008 11.916 87.261 1.00 90.56 92 ALA A N 1
ATOM 665 C CA . ALA A 1 92 ? -33.352 12.179 85.981 1.00 90.56 92 ALA A CA 1
ATOM 666 C C . ALA A 1 92 ? -33.529 11.017 84.986 1.00 90.56 92 ALA A C 1
ATOM 668 O O . ALA A 1 92 ? -33.853 11.240 83.817 1.00 90.56 92 ALA A O 1
ATOM 669 N N . LEU A 1 93 ? -33.406 9.771 85.450 1.00 89.81 93 LEU A N 1
ATOM 670 C CA . LEU A 1 93 ? -33.638 8.570 84.647 1.00 89.81 93 LEU A CA 1
ATOM 671 C C . LEU A 1 93 ? -35.090 8.468 84.183 1.00 89.81 93 LEU A C 1
ATOM 673 O O . LEU A 1 93 ? -35.334 8.166 83.016 1.00 89.81 93 LEU A O 1
ATOM 677 N N . ARG A 1 94 ? -36.065 8.763 85.052 1.00 92.25 94 ARG A N 1
ATOM 678 C CA . ARG A 1 94 ? -37.487 8.795 84.672 1.00 92.25 94 ARG A CA 1
ATOM 679 C C . ARG A 1 94 ? -37.767 9.866 83.619 1.00 92.25 94 ARG A C 1
ATOM 681 O O . ARG A 1 94 ? -38.474 9.577 82.654 1.00 92.25 94 ARG A O 1
ATOM 688 N N . ALA A 1 95 ? -37.181 11.056 83.751 1.00 90.75 95 ALA A N 1
ATOM 689 C CA . ALA A 1 95 ? -37.302 12.122 82.755 1.00 90.75 95 ALA A CA 1
ATOM 690 C C . ALA A 1 95 ? -36.648 11.741 81.412 1.00 90.75 95 ALA A C 1
ATOM 692 O O . ALA A 1 95 ? -37.253 11.920 80.355 1.00 90.75 95 ALA A O 1
ATOM 693 N N . SER A 1 96 ? -35.453 11.144 81.445 1.00 88.44 96 SER A N 1
ATOM 694 C CA . SER A 1 96 ? -34.759 10.635 80.255 1.00 88.44 96 SER A CA 1
ATOM 695 C C . SER A 1 96 ? -35.552 9.520 79.567 1.00 88.44 96 SER A C 1
ATOM 697 O O . SER A 1 96 ? -35.759 9.548 78.356 1.00 88.44 96 SER A O 1
ATOM 699 N N . ASN A 1 97 ? -36.108 8.580 80.335 1.00 87.06 97 ASN A N 1
ATOM 700 C CA . ASN A 1 97 ? -36.936 7.504 79.797 1.00 87.06 97 ASN A CA 1
ATOM 701 C C . ASN A 1 97 ? -38.239 8.036 79.180 1.00 87.06 97 ASN A C 1
ATOM 703 O O . ASN A 1 97 ? -38.642 7.579 78.113 1.00 87.06 97 ASN A O 1
ATOM 707 N N . ALA A 1 98 ? -38.872 9.039 79.798 1.00 89.44 98 ALA A N 1
ATOM 708 C CA . ALA A 1 98 ? -40.029 9.724 79.225 1.00 89.44 98 ALA A CA 1
ATOM 709 C C . ALA A 1 98 ? -39.677 10.435 77.906 1.00 89.44 98 ALA A C 1
ATOM 711 O O . ALA A 1 98 ? -40.434 10.334 76.940 1.00 89.44 98 ALA A O 1
ATOM 712 N N . LYS A 1 99 ? -38.503 11.074 77.826 1.00 88.75 99 LYS A N 1
ATOM 713 C CA . LYS A 1 99 ? -37.994 11.690 76.593 1.00 88.75 99 LYS A CA 1
ATOM 714 C C . LYS A 1 99 ? -37.744 10.650 75.498 1.00 88.75 99 LYS A C 1
ATOM 716 O O . LYS A 1 99 ? -38.221 10.829 74.385 1.00 88.75 99 LYS A O 1
ATOM 721 N N . LEU A 1 100 ? -37.105 9.526 75.822 1.00 84.88 100 LEU A N 1
ATOM 722 C CA . LEU A 1 100 ? -36.884 8.422 74.881 1.00 84.88 100 LEU A CA 1
ATOM 723 C C . LEU A 1 100 ? -38.194 7.771 74.423 1.00 84.88 100 LEU A C 1
ATOM 725 O O . LEU A 1 100 ? -38.322 7.386 73.262 1.00 84.88 100 LEU A O 1
ATOM 729 N N . LYS A 1 101 ? -39.194 7.662 75.305 1.00 85.50 101 LYS A N 1
ATOM 730 C CA . LYS A 1 101 ? -40.541 7.205 74.934 1.00 85.50 101 LYS A CA 1
ATOM 731 C C . LYS A 1 101 ? -41.225 8.189 73.986 1.00 85.50 101 LYS A C 1
ATOM 733 O O . LYS A 1 101 ? -41.839 7.742 73.023 1.00 85.50 101 LYS A O 1
ATOM 738 N N . ALA A 1 102 ? -41.081 9.494 74.218 1.00 81.75 102 ALA A N 1
ATOM 739 C CA . ALA A 1 102 ? -41.596 10.536 73.330 1.00 81.75 102 ALA A CA 1
ATOM 740 C C . ALA A 1 102 ? -40.860 10.583 71.975 1.00 81.75 102 ALA A C 1
ATOM 742 O O . ALA A 1 102 ? -41.470 10.831 70.938 1.00 81.75 102 ALA A O 1
ATOM 743 N N . GLU A 1 103 ? -39.555 10.313 71.954 1.00 78.00 103 GLU A N 1
ATOM 744 C CA . GLU A 1 103 ? -38.773 10.183 70.720 1.00 78.00 103 GLU A CA 1
ATOM 745 C C . GLU A 1 103 ? -39.143 8.911 69.952 1.00 78.00 103 GLU A C 1
ATOM 747 O O . GLU A 1 103 ? -39.325 8.969 68.740 1.00 78.00 103 GLU A O 1
ATOM 752 N N . ARG A 1 104 ? -39.349 7.779 70.638 1.00 77.62 104 ARG A N 1
ATOM 753 C CA . ARG A 1 104 ? -39.854 6.548 70.011 1.00 77.62 104 ARG A CA 1
ATOM 754 C C . ARG A 1 104 ? -41.262 6.712 69.462 1.00 77.62 104 ARG A C 1
ATOM 756 O O . ARG A 1 104 ? -41.522 6.222 68.372 1.00 77.62 104 ARG A O 1
ATOM 763 N N . SER A 1 105 ? -42.159 7.405 70.161 1.00 69.38 105 SER A N 1
ATOM 764 C CA . SER A 1 105 ? -43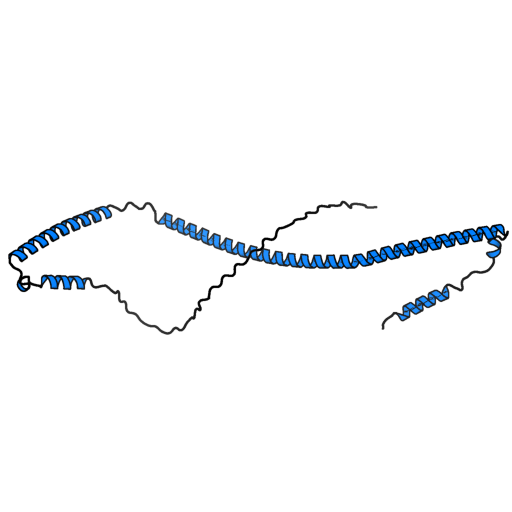.499 7.672 69.631 1.00 69.38 105 SER A CA 1
ATOM 765 C C . SER A 1 105 ? -43.471 8.662 68.462 1.00 69.38 105 SER A C 1
ATOM 767 O O . SER A 1 105 ? -44.250 8.498 67.530 1.00 69.38 105 SER A O 1
ATOM 769 N N . ARG A 1 106 ? -42.526 9.614 68.428 1.00 64.12 106 ARG A N 1
ATOM 770 C CA . ARG A 1 106 ? -42.258 10.450 67.239 1.00 64.12 106 ARG A CA 1
ATOM 771 C C . ARG A 1 106 ? -41.630 9.677 66.077 1.00 64.12 106 ARG A C 1
ATOM 773 O O . ARG A 1 106 ? -41.971 9.955 64.937 1.00 64.12 106 ARG A O 1
ATOM 780 N N . ALA A 1 107 ? -40.754 8.712 66.345 1.00 59.19 107 ALA A N 1
ATOM 781 C CA . ALA A 1 107 ? -40.165 7.834 65.329 1.00 59.19 107 ALA A CA 1
ATOM 782 C C . ALA A 1 107 ? -41.128 6.726 64.852 1.00 59.19 107 ALA A C 1
ATOM 784 O O . ALA A 1 107 ? -40.902 6.127 63.804 1.00 59.19 107 ALA A O 1
ATOM 785 N N . SER A 1 108 ? -42.182 6.453 65.630 1.00 53.62 108 SER A N 1
ATOM 786 C CA . SER A 1 108 ? -43.269 5.513 65.333 1.00 53.62 108 SER A CA 1
ATOM 787 C C . SER A 1 108 ? -44.517 6.190 64.760 1.00 53.62 108 SER A C 1
ATOM 789 O O . SER A 1 108 ? -45.422 5.484 64.312 1.00 53.62 108 SER A O 1
ATOM 791 N N . ALA A 1 109 ? -44.595 7.526 64.752 1.00 51.06 109 ALA A N 1
ATOM 792 C CA . ALA A 1 109 ? -45.472 8.217 63.815 1.00 51.06 109 ALA A CA 1
ATOM 793 C C . ALA A 1 109 ? -45.047 7.749 62.419 1.00 51.06 109 ALA A C 1
ATOM 795 O O . ALA A 1 109 ? -43.835 7.660 62.196 1.00 51.06 109 ALA A O 1
ATOM 796 N N . PRO A 1 110 ? -45.995 7.353 61.547 1.00 50.06 110 PRO A N 1
ATOM 797 C CA . PRO A 1 110 ? -45.697 6.581 60.351 1.00 50.06 110 PRO A CA 1
ATOM 798 C C . PRO A 1 110 ? -44.549 7.274 59.649 1.00 50.06 110 PRO A C 1
ATOM 800 O O . PRO A 1 110 ? -44.673 8.441 59.269 1.00 50.06 110 PRO A O 1
ATOM 803 N N . ARG A 1 111 ? -43.403 6.580 59.577 1.00 50.00 111 ARG A N 1
ATOM 804 C CA . ARG A 1 111 ? -42.327 6.949 58.671 1.00 50.00 111 ARG A CA 1
ATOM 805 C C . ARG A 1 111 ? -43.062 7.205 57.377 1.00 50.00 111 ARG A C 1
ATOM 807 O O . ARG A 1 111 ? -43.647 6.269 56.833 1.00 50.00 111 ARG A O 1
ATOM 814 N N . VAL A 1 112 ? -43.117 8.485 57.010 1.00 48.38 112 VAL A N 1
ATOM 815 C CA . VAL A 1 112 ? -43.450 8.969 55.683 1.00 48.38 112 VAL A CA 1
ATOM 816 C C . VAL A 1 112 ? -43.042 7.853 54.760 1.00 48.38 112 VAL A C 1
ATOM 818 O O . VAL A 1 112 ? -41.867 7.474 54.797 1.00 48.38 112 VAL A O 1
ATOM 821 N N . GLU A 1 113 ? -44.029 7.262 54.084 1.00 46.78 113 GLU A N 1
ATOM 822 C CA . GLU A 1 113 ? -43.829 6.483 52.880 1.00 46.78 113 GLU A CA 1
ATOM 823 C C . GLU A 1 113 ? -42.664 7.152 52.173 1.00 46.78 113 GLU A C 1
ATOM 825 O O . GLU A 1 113 ? -42.802 8.231 51.597 1.00 46.78 113 GLU A O 1
ATOM 830 N N . THR A 1 114 ? -41.464 6.600 52.348 1.00 49.56 114 THR A N 1
ATOM 831 C CA . THR A 1 114 ? -40.338 6.985 51.533 1.00 49.56 114 THR A CA 1
ATOM 832 C C . THR A 1 114 ? -40.846 6.597 50.177 1.00 49.56 114 THR A C 1
ATOM 834 O O . THR A 1 114 ? -41.026 5.413 49.896 1.00 49.56 114 THR A O 1
ATOM 837 N N . LEU A 1 115 ? -41.232 7.641 49.455 1.00 51.88 115 LEU A N 1
ATOM 838 C CA . LEU A 1 115 ? -41.941 7.705 48.197 1.00 51.88 115 LEU A CA 1
ATOM 839 C C . LEU A 1 115 ? -41.028 7.155 47.095 1.00 51.88 115 LEU A C 1
ATOM 841 O O . LEU A 1 115 ? -40.697 7.811 46.118 1.00 51.88 115 LEU A O 1
ATOM 845 N N . ILE A 1 116 ? -40.526 5.957 47.332 1.00 54.53 116 ILE A N 1
ATOM 846 C CA . ILE A 1 116 ? -39.620 5.187 46.519 1.00 54.53 116 ILE A CA 1
ATOM 847 C C . ILE A 1 116 ? -40.268 3.814 46.539 1.00 54.53 116 ILE A C 1
ATOM 849 O O . ILE A 1 116 ? -39.959 2.961 47.368 1.00 54.53 116 ILE A O 1
ATOM 853 N N . LYS A 1 117 ? -41.277 3.663 45.679 1.00 55.53 117 LYS A N 1
ATOM 854 C CA . LYS A 1 117 ? -41.907 2.373 45.418 1.00 55.53 117 LYS A CA 1
ATOM 855 C C . LYS A 1 117 ? -40.774 1.375 45.136 1.00 55.53 117 LYS A C 1
ATOM 857 O O . LYS A 1 117 ? -40.004 1.646 44.214 1.00 55.53 117 LYS A O 1
ATOM 862 N N . PRO A 1 118 ? -40.630 0.281 45.901 1.00 61.81 118 PRO A N 1
ATOM 863 C CA . PRO A 1 118 ? -39.573 -0.704 45.662 1.00 61.81 118 PRO A CA 1
ATOM 864 C C . PRO A 1 118 ? -39.606 -1.213 44.213 1.00 61.81 118 PRO A C 1
ATOM 866 O O . PRO A 1 118 ? -38.563 -1.300 43.578 1.00 61.81 118 PRO A O 1
ATOM 869 N N . GLU A 1 119 ? -40.805 -1.341 43.639 1.00 67.81 119 GLU A N 1
ATOM 870 C CA . GLU A 1 119 ? -41.033 -1.670 42.225 1.00 67.81 119 GLU A CA 1
ATOM 871 C C . GLU A 1 119 ? -40.307 -0.721 41.250 1.00 67.81 119 GLU A C 1
ATOM 873 O O . GLU A 1 119 ? -39.692 -1.171 40.289 1.00 67.81 119 GLU A O 1
ATOM 878 N N . ALA A 1 120 ? -40.282 0.590 41.522 1.00 69.44 120 ALA A N 1
ATOM 879 C CA . ALA A 1 120 ? -39.612 1.567 40.658 1.00 69.44 120 ALA A CA 1
ATOM 880 C C . ALA A 1 120 ? -38.075 1.515 40.764 1.00 69.44 120 ALA A C 1
ATOM 882 O O . ALA A 1 120 ? -37.372 1.968 39.858 1.00 69.44 120 ALA A O 1
ATOM 883 N N . ASN A 1 121 ? -37.535 0.996 41.871 1.00 75.94 121 ASN A N 1
ATOM 884 C CA . ASN A 1 121 ? -36.103 0.726 41.992 1.00 75.94 121 ASN A CA 1
ATOM 885 C C . ASN A 1 121 ? -35.734 -0.591 41.309 1.00 75.94 121 ASN A C 1
ATOM 887 O O . ASN A 1 121 ? -34.707 -0.638 40.634 1.00 75.94 121 ASN A O 1
ATOM 891 N N . ASP A 1 122 ? -36.581 -1.612 41.427 1.00 79.00 122 ASP A N 1
ATOM 892 C CA . ASP A 1 122 ? -36.380 -2.908 40.780 1.00 79.00 122 ASP A CA 1
ATOM 893 C C . ASP A 1 122 ? -36.436 -2.784 39.251 1.00 79.00 122 ASP A C 1
ATOM 895 O O . ASP A 1 122 ? -35.578 -3.332 38.561 1.00 79.00 122 ASP A O 1
ATOM 899 N N . GLU A 1 123 ? -37.350 -1.975 38.709 1.00 82.75 123 GLU A N 1
ATOM 900 C CA . GLU A 1 123 ? -37.395 -1.648 37.277 1.00 82.75 123 GLU A CA 1
ATOM 901 C C . GLU A 1 123 ? -36.127 -0.928 36.798 1.00 82.75 123 GLU A C 1
ATOM 903 O O . GLU A 1 123 ? -35.587 -1.250 35.738 1.00 82.75 123 GLU A O 1
ATOM 908 N N . LYS A 1 124 ? -35.604 0.025 37.581 1.00 84.12 124 LYS A N 1
ATOM 909 C CA . LYS A 1 124 ? -34.347 0.722 37.255 1.00 84.12 124 LYS A CA 1
ATOM 910 C C . LYS A 1 124 ? -33.146 -0.214 37.308 1.00 84.12 124 LYS A C 1
ATOM 912 O O . LYS A 1 124 ? -32.270 -0.124 36.448 1.00 84.12 124 LYS A O 1
ATOM 917 N N . LEU A 1 125 ? -33.104 -1.111 38.291 1.00 87.81 125 LEU A N 1
ATOM 918 C CA . LEU A 1 125 ? -32.089 -2.154 38.383 1.00 87.81 125 LEU A CA 1
ATOM 919 C C . LEU A 1 125 ? -32.176 -3.093 37.177 1.00 87.81 125 LEU A C 1
ATOM 921 O O . LEU A 1 125 ? -31.172 -3.283 36.496 1.00 87.81 125 LEU A O 1
ATOM 925 N N . ALA A 1 126 ? -33.361 -3.595 36.834 1.00 88.88 126 ALA A N 1
ATOM 926 C CA . ALA A 1 126 ? -33.564 -4.433 35.655 1.00 88.88 126 ALA A CA 1
ATOM 927 C C . ALA A 1 126 ? -33.135 -3.725 34.357 1.00 88.88 126 ALA A C 1
ATOM 929 O O . ALA A 1 126 ? -32.386 -4.294 33.561 1.00 88.88 126 ALA A O 1
ATOM 930 N N . ALA A 1 127 ? -33.518 -2.457 34.179 1.00 90.75 127 ALA A N 1
ATOM 931 C CA . ALA A 1 127 ? -33.083 -1.639 33.050 1.00 90.75 127 ALA A CA 1
ATOM 932 C C . ALA A 1 127 ? -31.553 -1.464 33.016 1.00 90.75 127 ALA A C 1
ATOM 934 O O . ALA A 1 127 ? -30.953 -1.572 31.949 1.00 90.75 127 ALA A O 1
ATOM 935 N N . SER A 1 128 ? -30.907 -1.255 34.170 1.00 89.88 128 SER A N 1
ATOM 936 C CA . SER A 1 128 ? -29.443 -1.157 34.262 1.00 89.88 128 SER A CA 1
ATOM 937 C C . SER A 1 128 ? -28.725 -2.470 33.930 1.00 89.88 128 SER A C 1
ATOM 939 O O . SER A 1 128 ? -27.660 -2.454 33.315 1.00 89.88 128 SER A O 1
ATOM 941 N N . PHE A 1 129 ? -29.310 -3.620 34.273 1.00 93.94 129 PHE A N 1
ATOM 942 C CA . PHE A 1 129 ? -28.752 -4.920 33.905 1.00 93.94 129 PHE A CA 1
ATOM 943 C C . PHE A 1 129 ? -28.872 -5.182 32.405 1.00 93.94 129 PHE A C 1
ATOM 945 O O . PHE A 1 129 ? -27.928 -5.695 31.807 1.00 93.94 129 PHE A O 1
ATOM 952 N N . LEU A 1 130 ? -29.990 -4.789 31.788 1.00 93.88 130 LEU A N 1
ATOM 953 C CA . LEU A 1 130 ? -30.174 -4.877 30.339 1.00 93.88 130 LEU A CA 1
ATOM 954 C C . LEU A 1 130 ? -29.184 -3.979 29.588 1.00 93.88 130 LEU A C 1
ATOM 956 O O . LEU A 1 130 ? -28.524 -4.452 28.665 1.00 93.88 130 LEU A O 1
ATOM 960 N N . THR A 1 131 ? -29.008 -2.722 30.010 1.00 95.81 131 THR A N 1
ATOM 961 C CA . THR A 1 131 ? -28.026 -1.822 29.380 1.00 95.81 131 THR A CA 1
ATOM 962 C C . THR A 1 131 ? -26.593 -2.293 29.594 1.00 95.81 131 THR A C 1
ATOM 964 O O . THR A 1 131 ? -25.782 -2.207 28.678 1.00 95.81 131 THR A O 1
ATOM 967 N N . TYR A 1 132 ? -26.270 -2.854 30.761 1.00 95.31 132 TYR A N 1
ATOM 968 C CA . TYR A 1 132 ? -24.956 -3.442 31.011 1.00 95.31 132 TYR A CA 1
ATOM 969 C C . TYR A 1 132 ? -24.701 -4.701 30.170 1.00 95.31 132 TYR A C 1
ATOM 971 O O . TYR A 1 132 ? -23.597 -4.885 29.655 1.00 95.31 132 TYR A O 1
ATOM 979 N N . ALA A 1 133 ? -25.707 -5.560 29.997 1.00 96.25 133 ALA A N 1
ATOM 980 C CA . ALA A 1 133 ? -25.615 -6.718 29.111 1.00 96.25 133 ALA A CA 1
ATOM 981 C C . ALA A 1 133 ? -25.400 -6.285 27.654 1.00 96.25 133 ALA A C 1
ATOM 983 O O . ALA A 1 133 ? -24.527 -6.828 26.979 1.00 96.25 133 ALA A O 1
ATOM 984 N N . GLN A 1 134 ? -26.126 -5.259 27.204 1.00 96.81 134 GLN A N 1
ATOM 985 C CA . GLN A 1 134 ? -25.953 -4.684 25.874 1.00 96.81 134 GLN A CA 1
ATOM 986 C C . GLN A 1 134 ? -24.559 -4.072 25.698 1.00 96.81 134 GLN A C 1
ATOM 988 O O . GLN A 1 134 ? -23.875 -4.387 24.731 1.00 96.81 134 GLN A O 1
ATOM 993 N N . PHE A 1 135 ? -24.071 -3.319 26.687 1.00 96.94 135 PHE A N 1
ATOM 994 C CA . PHE A 1 135 ? -22.705 -2.795 26.685 1.00 96.94 135 PHE A CA 1
ATOM 995 C C . PHE A 1 135 ? -21.649 -3.906 26.584 1.00 96.94 135 PHE A C 1
ATOM 997 O O . PHE A 1 135 ? -20.677 -3.768 25.845 1.00 96.94 135 PHE A O 1
ATOM 1004 N N . LYS A 1 136 ? -21.823 -5.029 27.294 1.00 97.50 136 LYS A N 1
ATOM 1005 C CA . LYS A 1 136 ? -20.914 -6.179 27.164 1.00 97.50 136 LYS A CA 1
ATOM 1006 C C . LYS A 1 136 ? -20.920 -6.768 25.761 1.00 97.50 136 LYS A C 1
ATOM 1008 O O . LYS A 1 136 ? -19.864 -7.169 25.276 1.00 97.50 136 LYS A O 1
ATOM 1013 N N . GLN A 1 137 ? -22.089 -6.841 25.136 1.00 98.06 137 GLN A N 1
ATOM 1014 C CA . GLN A 1 137 ? -22.214 -7.338 23.774 1.00 98.06 137 GLN A CA 1
ATOM 1015 C C . GLN A 1 137 ? -21.549 -6.387 22.774 1.00 98.06 137 GLN A C 1
ATOM 1017 O O . GLN A 1 137 ? -20.767 -6.837 21.941 1.00 98.06 137 GLN A O 1
ATOM 1022 N N . ASP A 1 138 ? -21.763 -5.080 22.916 1.00 97.44 138 ASP A N 1
ATOM 1023 C CA . ASP A 1 138 ? -21.108 -4.065 22.089 1.00 97.44 138 ASP A CA 1
ATOM 1024 C C . ASP A 1 138 ? -19.584 -4.085 22.268 1.00 97.44 138 ASP A C 1
ATOM 1026 O O . ASP A 1 138 ? -18.844 -3.984 21.291 1.00 97.44 138 ASP A O 1
ATOM 1030 N N . LEU A 1 139 ? -19.095 -4.292 23.496 1.00 97.81 139 LEU A N 1
ATOM 1031 C CA . LEU A 1 139 ? -17.667 -4.443 23.770 1.00 97.81 139 LEU A CA 1
ATOM 1032 C C . LEU A 1 139 ? -17.081 -5.680 23.074 1.00 97.81 139 LEU A C 1
ATOM 1034 O O . LEU A 1 139 ? -15.995 -5.596 22.505 1.00 97.81 139 LEU A O 1
ATOM 1038 N N . ALA A 1 140 ? -17.784 -6.815 23.104 1.00 97.88 140 ALA A N 1
ATOM 1039 C CA . ALA A 1 140 ? -17.351 -8.026 22.410 1.00 97.88 140 ALA A CA 1
ATOM 1040 C C . ALA A 1 140 ? -17.289 -7.808 20.888 1.00 97.88 140 ALA A C 1
ATOM 1042 O O . ALA A 1 140 ? -16.271 -8.120 20.271 1.00 97.88 140 ALA A O 1
ATOM 1043 N N . ASN A 1 141 ? -18.323 -7.187 20.312 1.00 98.19 141 ASN A N 1
ATOM 1044 C CA . ASN A 1 141 ? -18.365 -6.840 18.890 1.00 98.19 141 ASN A CA 1
ATOM 1045 C C . ASN A 1 141 ? -17.218 -5.891 18.510 1.00 98.19 141 ASN A C 1
ATOM 1047 O O . ASN A 1 141 ? -16.532 -6.103 17.514 1.00 98.19 141 ASN A O 1
ATOM 1051 N N . PHE A 1 142 ? -16.959 -4.870 19.330 1.00 98.19 142 PHE A N 1
ATOM 1052 C CA . PHE A 1 142 ? -15.880 -3.914 19.090 1.00 98.19 142 PHE A CA 1
ATOM 1053 C C . PHE A 1 142 ? -14.497 -4.579 19.104 1.00 98.19 142 PHE A C 1
ATOM 1055 O O . PHE A 1 142 ? -13.632 -4.245 18.289 1.00 98.19 142 PHE A O 1
ATOM 1062 N N . ILE A 1 143 ? -14.271 -5.530 20.016 1.00 98.25 143 ILE A N 1
ATOM 1063 C CA . ILE A 1 143 ? -13.025 -6.305 20.064 1.00 98.25 143 ILE A CA 1
ATOM 1064 C C . ILE A 1 143 ? -12.870 -7.132 18.783 1.00 98.25 143 ILE A C 1
ATOM 1066 O O . ILE A 1 143 ? -11.810 -7.071 18.157 1.00 98.25 143 ILE A O 1
ATOM 1070 N N . GLU A 1 144 ? -13.921 -7.832 18.350 1.00 98.38 144 GLU A N 1
ATOM 1071 C CA . GLU A 1 144 ? -13.907 -8.627 17.117 1.00 98.38 144 GLU A CA 1
ATOM 1072 C C . GLU A 1 144 ? -13.624 -7.760 15.878 1.00 98.38 144 GLU A C 1
ATOM 1074 O O . GLU A 1 144 ? -12.760 -8.085 15.058 1.00 98.38 144 GLU A O 1
ATOM 1079 N N . GLU A 1 145 ? -14.284 -6.607 15.758 1.00 98.31 145 GLU A N 1
ATOM 1080 C CA . GLU A 1 145 ? -14.041 -5.654 14.672 1.00 98.31 145 GLU A CA 1
ATOM 1081 C C . GLU A 1 145 ? -12.608 -5.114 14.691 1.00 98.31 145 GLU A C 1
ATOM 1083 O O . GLU A 1 145 ? -11.959 -5.016 13.644 1.00 98.31 145 GLU A O 1
ATOM 1088 N N . THR A 1 146 ? -12.076 -4.817 15.877 1.00 98.00 146 THR A N 1
ATOM 1089 C CA . THR A 1 146 ? -10.695 -4.353 16.042 1.00 98.00 146 THR A CA 1
ATOM 1090 C C . THR A 1 146 ? -9.696 -5.423 15.600 1.00 98.00 146 THR A C 1
ATOM 1092 O O . THR A 1 146 ? -8.711 -5.119 14.922 1.00 98.00 146 THR A O 1
ATOM 1095 N N . GLU A 1 147 ? -9.933 -6.688 15.946 1.00 98.12 147 GLU A N 1
ATOM 1096 C CA . GLU A 1 147 ? -9.092 -7.808 15.518 1.00 98.12 147 GLU A CA 1
ATOM 1097 C C . GLU A 1 147 ? -9.170 -8.041 14.010 1.00 98.12 147 GLU A C 1
ATOM 1099 O O . GLU A 1 147 ? -8.134 -8.192 13.352 1.00 98.12 147 GLU A O 1
ATOM 1104 N N . LYS A 1 148 ? -10.373 -7.970 13.437 1.00 98.31 148 LYS A N 1
ATOM 1105 C CA . LYS A 1 148 ? -10.589 -8.043 11.990 1.00 98.31 148 LYS A CA 1
ATOM 1106 C C . LYS A 1 148 ? -9.840 -6.934 11.254 1.00 98.31 148 LYS A C 1
ATOM 1108 O O . LYS A 1 148 ? -9.126 -7.216 10.290 1.00 98.31 148 LYS A O 1
ATOM 1113 N N . LEU A 1 149 ? -9.943 -5.689 11.718 1.00 98.12 149 LEU A N 1
ATOM 1114 C CA . LEU A 1 149 ? -9.218 -4.553 11.141 1.00 98.12 149 LEU A CA 1
ATOM 1115 C C . LEU A 1 149 ? -7.703 -4.706 11.294 1.00 98.12 149 LEU A C 1
ATOM 1117 O O . LEU A 1 149 ? -6.955 -4.356 10.380 1.00 98.12 149 LEU A O 1
ATOM 1121 N N . ARG A 1 150 ? -7.224 -5.257 12.415 1.00 98.31 150 ARG A N 1
ATOM 1122 C CA 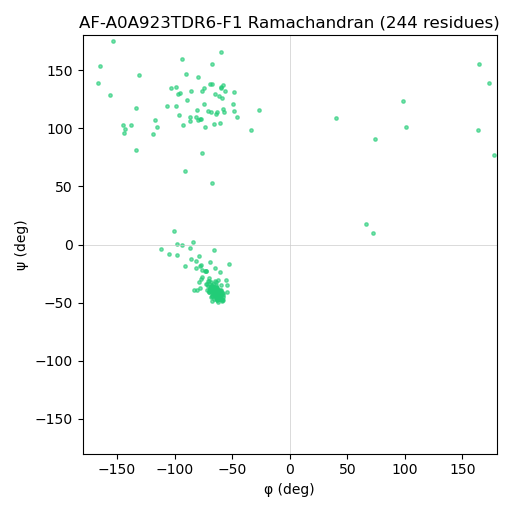. ARG A 1 150 ? -5.799 -5.554 12.610 1.00 98.31 150 ARG A CA 1
ATOM 1123 C C . ARG A 1 150 ? -5.302 -6.583 11.592 1.00 98.31 150 ARG A C 1
ATOM 1125 O O . ARG A 1 150 ? -4.260 -6.364 10.976 1.00 98.31 150 ARG A O 1
ATOM 1132 N N . ALA A 1 151 ? -6.054 -7.661 11.370 1.00 98.25 151 ALA A N 1
ATOM 1133 C CA . ALA A 1 151 ? -5.716 -8.682 10.380 1.00 98.25 151 ALA A CA 1
ATOM 1134 C C . ALA A 1 151 ? -5.721 -8.119 8.947 1.00 98.25 151 ALA A C 1
ATOM 1136 O O . ALA A 1 151 ? -4.784 -8.358 8.184 1.00 98.25 151 ALA A O 1
ATOM 1137 N N . GLN A 1 152 ? -6.730 -7.314 8.599 1.00 98.19 152 GLN A N 1
ATOM 1138 C CA . GLN A 1 152 ? -6.819 -6.653 7.294 1.00 98.19 152 GLN A CA 1
ATOM 1139 C C . GLN A 1 152 ? -5.655 -5.687 7.054 1.00 98.19 152 GLN A C 1
ATOM 1141 O O . GLN A 1 152 ? -5.044 -5.730 5.989 1.00 98.19 152 GLN A O 1
ATOM 1146 N N . ASN A 1 153 ? -5.292 -4.867 8.044 1.00 97.69 153 ASN A N 1
ATOM 1147 C CA . ASN A 1 153 ? -4.125 -3.989 7.942 1.00 97.69 153 ASN A CA 1
ATOM 1148 C C . ASN A 1 153 ? -2.824 -4.781 7.769 1.00 97.69 153 ASN A C 1
ATOM 1150 O O . ASN A 1 153 ? -1.985 -4.402 6.956 1.00 97.69 153 ASN A O 1
ATOM 1154 N N . GLY A 1 154 ? -2.668 -5.904 8.478 1.00 98.38 154 GLY A N 1
ATOM 1155 C CA . GLY A 1 154 ? -1.530 -6.804 8.287 1.00 98.38 154 GLY A CA 1
ATOM 1156 C C . GLY A 1 154 ? -1.445 -7.333 6.852 1.00 98.38 154 GLY A C 1
ATOM 1157 O O . GLY A 1 154 ? -0.388 -7.255 6.225 1.00 98.38 154 GLY A O 1
ATOM 1158 N N . ALA A 1 155 ? -2.567 -7.797 6.299 1.00 98.12 155 ALA A N 1
ATOM 1159 C CA . ALA A 1 155 ? -2.640 -8.284 4.923 1.00 98.12 155 ALA A CA 1
ATOM 1160 C C . ALA A 1 155 ? -2.336 -7.185 3.890 1.00 98.12 155 ALA A C 1
ATOM 1162 O O . ALA A 1 155 ? -1.544 -7.405 2.974 1.00 98.12 155 ALA A O 1
ATOM 1163 N N . LEU A 1 156 ? -2.911 -5.989 4.054 1.00 98.38 156 LEU A N 1
ATOM 1164 C CA . LEU A 1 156 ? -2.642 -4.842 3.181 1.00 98.38 156 LEU A CA 1
ATOM 1165 C C . LEU A 1 156 ? -1.174 -4.413 3.242 1.00 98.38 156 LEU A C 1
ATOM 1167 O O . LEU A 1 156 ? -0.576 -4.121 2.210 1.00 98.38 156 LEU A O 1
ATOM 1171 N N . ASN A 1 157 ? -0.561 -4.431 4.426 1.00 98.31 157 ASN A N 1
ATOM 1172 C CA . ASN A 1 157 ? 0.854 -4.112 4.576 1.00 98.31 157 ASN A CA 1
ATOM 1173 C C . ASN A 1 157 ? 1.748 -5.119 3.832 1.00 98.31 157 ASN A C 1
ATOM 1175 O O . ASN A 1 157 ? 2.685 -4.720 3.146 1.00 98.31 157 ASN A O 1
ATOM 1179 N N . ILE A 1 158 ? 1.428 -6.417 3.894 1.00 98.31 158 ILE A N 1
ATOM 1180 C CA . ILE A 1 158 ? 2.132 -7.448 3.112 1.00 98.31 158 ILE A CA 1
ATOM 1181 C C . ILE A 1 158 ? 1.997 -7.172 1.607 1.00 98.31 158 ILE A C 1
ATOM 1183 O O . ILE A 1 158 ? 2.991 -7.230 0.881 1.00 98.31 158 ILE A O 1
ATOM 1187 N N . GLN A 1 159 ? 0.796 -6.817 1.137 1.00 98.25 159 GLN A N 1
ATOM 1188 C CA . GLN A 1 159 ? 0.566 -6.468 -0.270 1.00 98.25 159 GLN A CA 1
ATOM 1189 C C . GLN A 1 159 ? 1.359 -5.227 -0.698 1.00 98.25 159 GLN A C 1
ATOM 1191 O O . GLN A 1 159 ? 1.959 -5.229 -1.772 1.00 98.25 159 GLN A O 1
ATOM 1196 N N . LEU A 1 160 ? 1.422 -4.189 0.142 1.00 98.38 160 LEU A N 1
ATOM 1197 C CA . LEU A 1 160 ? 2.212 -2.984 -0.128 1.00 98.38 160 LEU A CA 1
ATOM 1198 C C . LEU A 1 160 ? 3.707 -3.287 -0.231 1.00 98.38 160 LEU A C 1
ATOM 1200 O O . LEU A 1 160 ? 4.375 -2.787 -1.138 1.00 98.38 160 LEU A O 1
ATOM 1204 N N . VAL A 1 161 ? 4.236 -4.127 0.662 1.00 98.38 161 VAL A N 1
ATOM 1205 C CA . VAL A 1 161 ? 5.639 -4.561 0.611 1.00 98.38 161 VAL A CA 1
ATOM 1206 C C . VAL A 1 161 ? 5.919 -5.325 -0.683 1.00 98.38 161 VAL A C 1
ATOM 1208 O O . VAL A 1 161 ? 6.895 -5.016 -1.370 1.00 98.38 161 VAL A O 1
ATOM 1211 N N . ALA A 1 162 ? 5.047 -6.265 -1.059 1.00 98.12 162 ALA A N 1
ATOM 1212 C CA . ALA A 1 162 ? 5.189 -7.031 -2.295 1.00 98.12 162 ALA A CA 1
ATOM 1213 C C . ALA A 1 162 ? 5.139 -6.132 -3.542 1.00 98.12 162 ALA A C 1
ATOM 1215 O O . ALA A 1 162 ? 6.005 -6.234 -4.410 1.00 98.12 162 ALA A O 1
ATOM 1216 N N . LEU A 1 163 ? 4.181 -5.202 -3.610 1.00 98.00 163 LEU A N 1
ATOM 1217 C CA . LEU A 1 163 ? 4.066 -4.261 -4.726 1.00 98.00 163 LEU A CA 1
ATOM 1218 C C . LEU A 1 163 ? 5.292 -3.346 -4.818 1.00 98.00 163 LEU A C 1
ATOM 1220 O O . LEU A 1 163 ? 5.808 -3.097 -5.903 1.00 98.00 163 LEU A O 1
ATOM 1224 N N . THR A 1 164 ? 5.805 -2.881 -3.679 1.00 98.12 164 THR A N 1
ATOM 1225 C CA . THR A 1 164 ? 7.021 -2.058 -3.638 1.00 98.12 164 THR A CA 1
ATOM 1226 C C . THR A 1 164 ? 8.234 -2.830 -4.159 1.00 98.12 164 THR A C 1
ATOM 1228 O O . THR A 1 164 ? 9.057 -2.265 -4.881 1.00 98.12 164 THR A O 1
ATOM 1231 N N . ALA A 1 165 ? 8.345 -4.120 -3.830 1.00 97.94 165 ALA A N 1
ATOM 1232 C CA . ALA A 1 165 ? 9.393 -4.982 -4.368 1.00 97.94 165 ALA A CA 1
ATOM 1233 C C . ALA A 1 165 ? 9.262 -5.149 -5.892 1.00 97.94 165 ALA A C 1
ATOM 1235 O O . ALA A 1 165 ? 10.243 -4.939 -6.601 1.00 97.94 165 ALA A O 1
ATOM 1236 N N . GLN A 1 166 ? 8.051 -5.409 -6.399 1.00 97.94 166 GLN A N 1
ATOM 1237 C CA . GLN A 1 166 ? 7.786 -5.510 -7.841 1.00 97.94 166 GLN A CA 1
ATOM 1238 C C . GLN A 1 166 ? 8.110 -4.212 -8.590 1.00 97.94 166 GLN A C 1
ATOM 1240 O O . GLN A 1 166 ? 8.692 -4.248 -9.670 1.00 97.94 166 GLN A O 1
ATOM 1245 N N . VAL A 1 167 ? 7.782 -3.050 -8.017 1.00 97.62 167 VAL A N 1
ATOM 1246 C CA . VAL A 1 167 ? 8.119 -1.750 -8.617 1.00 97.62 167 VAL A CA 1
ATOM 1247 C C . VAL A 1 167 ? 9.631 -1.556 -8.690 1.00 97.62 167 VAL A C 1
ATOM 1249 O O . VAL A 1 167 ? 10.133 -1.114 -9.722 1.00 97.62 167 VAL A O 1
ATOM 1252 N N . ARG A 1 168 ? 10.372 -1.902 -7.631 1.00 97.56 168 ARG A N 1
ATOM 1253 C CA . ARG A 1 168 ? 11.842 -1.826 -7.644 1.00 97.56 168 ARG A CA 1
ATOM 1254 C C . ARG A 1 168 ? 12.451 -2.768 -8.676 1.00 97.56 168 ARG A C 1
ATOM 1256 O O . ARG A 1 168 ? 13.378 -2.371 -9.373 1.00 97.56 168 ARG A O 1
ATOM 1263 N N . GLU A 1 169 ? 11.923 -3.980 -8.794 1.00 97.44 169 GLU A N 1
ATOM 1264 C CA . GLU A 1 169 ? 12.365 -4.947 -9.798 1.00 97.44 169 GLU A CA 1
ATOM 1265 C C . GLU A 1 169 ? 12.094 -4.442 -11.221 1.00 97.44 169 GLU A C 1
ATOM 1267 O O . GLU A 1 169 ? 13.002 -4.413 -12.048 1.00 97.44 169 GLU A O 1
ATOM 1272 N N . ALA A 1 170 ? 10.884 -3.948 -11.492 1.00 96.56 170 ALA A N 1
ATOM 1273 C CA . ALA A 1 170 ? 10.533 -3.375 -12.788 1.00 96.56 170 ALA A CA 1
ATOM 1274 C C . ALA A 1 170 ? 11.411 -2.162 -13.136 1.00 96.56 170 ALA A C 1
ATOM 1276 O O . ALA A 1 170 ? 11.852 -2.020 -14.274 1.00 96.56 170 ALA A O 1
ATOM 1277 N N . GLN A 1 171 ? 11.716 -1.301 -12.161 1.00 96.81 171 GLN A N 1
ATOM 1278 C CA . GLN A 1 171 ? 12.653 -0.189 -12.348 1.00 96.81 171 GLN A CA 1
ATOM 1279 C C . GLN A 1 171 ? 14.069 -0.685 -12.664 1.00 96.81 171 GLN A C 1
ATOM 1281 O O . GLN A 1 171 ? 14.697 -0.169 -13.587 1.00 96.81 171 GLN A O 1
ATOM 1286 N N . ALA A 1 172 ? 14.547 -1.710 -11.954 1.00 96.50 172 ALA A N 1
ATOM 1287 C CA . ALA A 1 172 ? 15.856 -2.310 -12.197 1.00 96.50 172 ALA A CA 1
ATOM 1288 C C . ALA A 1 172 ? 15.960 -2.962 -13.586 1.00 96.50 172 ALA A C 1
ATOM 1290 O O . ALA A 1 172 ? 17.029 -2.931 -14.185 1.00 96.50 172 ALA A O 1
ATOM 1291 N N . GLN A 1 173 ? 14.862 -3.503 -14.122 1.00 96.50 173 GLN A N 1
ATOM 1292 C CA . GLN A 1 173 ? 14.800 -4.034 -15.489 1.00 96.50 173 GLN A CA 1
ATOM 1293 C C . GLN A 1 173 ? 14.718 -2.933 -16.558 1.00 96.50 173 GLN A C 1
ATOM 1295 O O . GLN A 1 173 ? 15.166 -3.124 -17.685 1.00 96.50 173 GLN A O 1
ATOM 1300 N N . LEU A 1 174 ? 14.158 -1.767 -16.227 1.00 97.00 174 LEU A N 1
ATOM 1301 C CA . LEU A 1 174 ? 13.939 -0.687 -17.188 1.00 97.00 174 LEU A CA 1
ATOM 1302 C C . LEU A 1 174 ? 15.225 0.101 -17.493 1.00 97.00 174 LEU A C 1
ATOM 1304 O O . LEU A 1 174 ? 15.452 0.492 -18.638 1.00 97.00 174 LEU A O 1
ATOM 1308 N N . GLU A 1 175 ? 16.081 0.322 -16.495 1.00 95.94 175 GLU A N 1
ATOM 1309 C CA . GLU A 1 175 ? 17.356 1.036 -16.670 1.00 95.94 175 GLU A CA 1
ATOM 1310 C C . GLU A 1 175 ? 18.320 0.408 -17.702 1.00 95.94 175 GLU A C 1
ATOM 1312 O O . GLU A 1 175 ? 18.782 1.145 -18.579 1.00 95.94 175 GLU A O 1
ATOM 1317 N N . PRO A 1 176 ? 18.605 -0.912 -17.705 1.00 96.12 176 PRO A N 1
ATOM 1318 C CA . PRO A 1 176 ? 19.462 -1.507 -18.732 1.00 96.12 176 PRO A CA 1
ATOM 1319 C C . PRO A 1 176 ? 18.839 -1.405 -20.127 1.00 96.12 176 PRO A C 1
ATOM 1321 O O . PRO A 1 176 ? 19.536 -1.055 -21.074 1.00 96.12 176 PRO A O 1
ATOM 1324 N N . LEU A 1 177 ? 17.520 -1.592 -20.260 1.00 97.12 177 LEU A N 1
ATOM 1325 C CA . LEU A 1 177 ? 16.831 -1.456 -21.549 1.00 97.12 177 LEU A CA 1
ATOM 1326 C C . LEU A 1 177 ? 16.916 -0.030 -22.111 1.00 97.12 177 LEU A C 1
ATOM 1328 O O . LEU A 1 177 ? 17.078 0.154 -23.318 1.00 97.12 177 LEU A O 1
ATOM 1332 N N . LYS A 1 178 ? 16.846 0.998 -21.255 1.00 97.25 178 LYS A N 1
ATOM 1333 C CA . LYS A 1 178 ? 17.100 2.386 -21.676 1.00 97.25 178 LYS A CA 1
ATOM 1334 C C . LYS A 1 178 ? 18.529 2.563 -22.185 1.00 97.25 178 LYS A C 1
ATOM 1336 O O . LYS A 1 178 ? 18.724 3.206 -23.216 1.00 97.25 178 LYS A O 1
ATOM 1341 N N . ALA A 1 179 ? 19.513 2.013 -21.475 1.00 97.19 179 ALA A N 1
ATOM 1342 C CA . ALA A 1 179 ? 20.914 2.097 -21.875 1.00 97.19 179 ALA A CA 1
ATOM 1343 C C . ALA A 1 179 ? 21.161 1.386 -23.218 1.00 97.19 179 ALA A C 1
ATOM 1345 O O . ALA A 1 179 ? 21.794 1.954 -24.107 1.00 97.19 179 ALA A O 1
ATOM 1346 N N . GLU A 1 180 ? 20.594 0.194 -23.407 1.00 97.06 180 GLU A N 1
ATOM 1347 C CA . GLU A 1 180 ? 20.648 -0.549 -24.669 1.00 97.06 180 GLU A CA 1
ATOM 1348 C C . GLU A 1 180 ? 19.977 0.211 -25.816 1.00 97.06 180 GLU A C 1
ATOM 1350 O O . GLU A 1 180 ? 20.534 0.287 -26.911 1.00 97.06 180 GLU A O 1
ATOM 1355 N N . ALA A 1 181 ? 18.819 0.834 -25.577 1.00 96.69 181 ALA A N 1
ATOM 1356 C CA . ALA A 1 181 ? 18.131 1.633 -26.588 1.00 96.69 181 ALA A CA 1
ATOM 1357 C C . ALA A 1 181 ? 18.965 2.845 -27.039 1.00 96.69 181 ALA A C 1
ATOM 1359 O O . ALA A 1 181 ? 19.018 3.150 -28.234 1.00 96.69 181 ALA A O 1
ATOM 1360 N N . LEU A 1 182 ? 19.647 3.519 -26.106 1.00 97.62 182 LEU A N 1
ATOM 1361 C CA . LEU A 1 182 ? 20.579 4.603 -26.430 1.00 97.62 182 LEU A CA 1
ATOM 1362 C C . LEU A 1 182 ? 21.791 4.083 -27.210 1.00 97.62 182 LEU A C 1
ATOM 1364 O O . LEU A 1 182 ? 22.114 4.627 -28.263 1.00 97.62 182 LEU A O 1
ATOM 1368 N N . ALA A 1 183 ? 22.401 2.982 -26.768 1.00 97.69 183 ALA A N 1
ATOM 1369 C CA . ALA A 1 183 ? 23.519 2.363 -27.476 1.00 97.69 183 ALA A CA 1
ATOM 1370 C C . ALA A 1 183 ? 23.132 1.933 -28.903 1.00 97.69 183 ALA A C 1
ATOM 1372 O O . ALA A 1 183 ? 23.893 2.134 -29.855 1.00 97.69 183 ALA A O 1
ATOM 1373 N N . GLN A 1 184 ? 21.924 1.390 -29.080 1.00 97.00 184 GLN A N 1
ATOM 1374 C CA . GLN A 1 184 ? 21.401 1.026 -30.390 1.00 97.00 184 GLN A CA 1
ATOM 1375 C C . GLN A 1 184 ? 21.196 2.265 -31.265 1.00 97.00 184 GLN A C 1
ATOM 1377 O O . GLN A 1 184 ? 21.566 2.239 -32.441 1.00 97.00 184 GLN A O 1
ATOM 1382 N N . ARG A 1 185 ? 20.650 3.355 -30.716 1.00 97.94 185 ARG A N 1
ATOM 1383 C CA . ARG A 1 185 ? 20.498 4.620 -31.443 1.00 97.94 185 ARG A CA 1
ATOM 1384 C C . ARG A 1 185 ? 21.849 5.156 -31.919 1.00 97.94 185 ARG A C 1
ATOM 1386 O O . ARG A 1 185 ? 21.988 5.424 -33.109 1.00 97.94 185 ARG A O 1
ATOM 1393 N N . ASP A 1 186 ? 22.846 5.212 -31.041 1.00 97.81 186 ASP A N 1
ATOM 1394 C CA . ASP A 1 186 ? 24.195 5.671 -31.388 1.00 97.81 186 ASP A CA 1
ATOM 1395 C C . ASP A 1 186 ? 24.832 4.788 -32.471 1.00 97.81 186 ASP A C 1
ATOM 1397 O O . ASP A 1 186 ? 25.499 5.274 -33.385 1.00 97.81 186 ASP A O 1
ATOM 1401 N N . SER A 1 187 ? 24.620 3.469 -32.399 1.00 96.00 187 SER A N 1
ATOM 1402 C CA . SER A 1 187 ? 25.117 2.537 -33.417 1.00 96.00 187 SER A CA 1
ATOM 1403 C C . SER A 1 187 ? 24.475 2.770 -34.789 1.00 96.00 187 SER A C 1
ATOM 1405 O O . SER A 1 187 ? 25.170 2.713 -35.805 1.00 96.00 187 SER A O 1
ATOM 1407 N N . ARG A 1 188 ? 23.172 3.087 -34.824 1.00 96.56 188 ARG A N 1
ATOM 1408 C CA . ARG A 1 188 ? 22.445 3.407 -36.059 1.00 96.56 188 ARG A CA 1
ATOM 1409 C C . ARG A 1 188 ? 22.928 4.718 -36.651 1.00 96.56 188 ARG A C 1
ATOM 1411 O O . ARG A 1 188 ? 23.221 4.751 -37.837 1.00 96.56 188 ARG A O 1
ATOM 1418 N N . GLU A 1 189 ? 23.105 5.746 -35.828 1.00 97.88 189 GLU A N 1
ATOM 1419 C CA . GLU A 1 189 ? 23.623 7.036 -36.285 1.00 97.88 189 GLU A CA 1
ATOM 1420 C C . GLU A 1 189 ? 25.024 6.892 -36.901 1.00 97.88 189 GLU A C 1
ATOM 1422 O O . GLU A 1 189 ? 25.289 7.400 -37.990 1.00 97.88 189 GLU A O 1
ATOM 1427 N N . ARG A 1 190 ? 25.918 6.112 -36.276 1.00 96.88 190 ARG A N 1
ATOM 1428 C CA . ARG A 1 190 ? 27.242 5.818 -36.858 1.00 96.88 190 ARG A CA 1
ATOM 1429 C C . ARG A 1 190 ? 27.145 5.057 -38.180 1.00 96.88 190 ARG A C 1
ATOM 1431 O O . ARG A 1 190 ? 27.910 5.343 -39.102 1.00 96.88 190 ARG A O 1
ATOM 1438 N N . ALA A 1 191 ? 26.234 4.090 -38.279 1.00 96.56 191 ALA A N 1
ATOM 1439 C CA . ALA A 1 191 ? 26.010 3.341 -39.512 1.00 96.56 191 ALA A CA 1
ATOM 1440 C C . ALA A 1 191 ? 25.453 4.238 -40.631 1.00 96.56 191 ALA A C 1
ATOM 1442 O O . ALA A 1 191 ? 25.896 4.133 -41.774 1.00 96.56 191 ALA A O 1
ATOM 1443 N N . GLU A 1 192 ? 24.542 5.155 -40.305 1.00 97.25 192 GLU A N 1
ATOM 1444 C CA . GLU A 1 192 ? 23.997 6.149 -41.234 1.00 97.25 192 GLU A CA 1
ATOM 1445 C C . GLU A 1 192 ? 25.091 7.100 -41.734 1.00 97.25 192 GLU A C 1
ATOM 1447 O O . GLU A 1 192 ? 25.267 7.238 -42.944 1.00 97.25 192 GLU A O 1
ATOM 1452 N N . GLN A 1 193 ? 25.917 7.649 -40.837 1.00 97.81 193 GLN A N 1
ATOM 1453 C CA . GLN A 1 193 ? 27.062 8.488 -41.212 1.00 97.81 193 GLN A CA 1
ATOM 1454 C C . GLN A 1 193 ? 28.071 7.739 -42.100 1.00 97.81 193 GLN A C 1
ATOM 1456 O O . GLN A 1 193 ? 28.631 8.305 -43.041 1.00 97.81 193 GLN A O 1
ATOM 1461 N N . ALA A 1 194 ? 28.330 6.457 -41.822 1.00 97.31 194 ALA A N 1
ATOM 1462 C CA . ALA A 1 194 ? 29.195 5.633 -42.664 1.00 97.31 194 ALA A CA 1
ATOM 1463 C C . ALA A 1 194 ? 28.579 5.402 -44.055 1.00 97.31 194 ALA A C 1
ATOM 1465 O O . ALA A 1 194 ? 29.281 5.501 -45.063 1.00 97.31 194 ALA A O 1
ATOM 1466 N N . ALA A 1 195 ? 27.271 5.147 -44.125 1.00 96.81 195 ALA A N 1
ATOM 1467 C CA . ALA A 1 195 ? 26.552 4.985 -45.383 1.00 96.81 195 ALA A CA 1
ATOM 1468 C C . ALA A 1 195 ? 26.539 6.278 -46.215 1.00 96.81 195 ALA A C 1
ATOM 1470 O O . ALA A 1 195 ? 26.700 6.217 -47.433 1.00 96.81 195 ALA A O 1
ATOM 1471 N N . GLU A 1 196 ? 26.395 7.447 -45.586 1.00 97.31 196 GLU A N 1
ATOM 1472 C CA . GLU A 1 196 ? 26.504 8.746 -46.260 1.00 97.31 196 GLU A CA 1
ATOM 1473 C C . GLU A 1 196 ? 27.895 8.960 -46.859 1.00 97.31 196 GLU A C 1
ATOM 1475 O O . GLU A 1 196 ? 28.006 9.255 -48.049 1.00 97.31 196 GLU A O 1
ATOM 1480 N N . LYS A 1 197 ? 28.960 8.689 -46.093 1.00 97.12 197 LYS A N 1
ATOM 1481 C CA . LYS A 1 197 ? 30.340 8.754 -46.603 1.00 97.12 197 LYS A CA 1
ATOM 1482 C C . LYS A 1 197 ? 30.556 7.826 -47.797 1.00 97.12 197 LYS A C 1
ATOM 1484 O O . LYS A 1 197 ? 31.163 8.237 -48.782 1.00 97.12 197 LYS A O 1
ATOM 1489 N N . LEU A 1 198 ? 30.046 6.594 -47.740 1.00 96.81 198 LEU A N 1
ATOM 1490 C CA . LEU A 1 198 ? 30.122 5.651 -48.862 1.00 96.81 198 LEU A CA 1
ATOM 1491 C C . LEU A 1 198 ? 29.341 6.156 -50.083 1.00 96.81 198 LEU A C 1
ATOM 1493 O O . LEU A 1 198 ? 29.833 6.059 -51.206 1.00 96.81 198 LEU A O 1
ATOM 1497 N N . ARG A 1 199 ? 28.151 6.737 -49.891 1.00 96.69 199 ARG A N 1
ATOM 1498 C CA . ARG A 1 199 ? 27.375 7.350 -50.984 1.00 96.69 199 ARG A CA 1
ATOM 1499 C C . ARG A 1 199 ? 28.134 8.507 -51.631 1.00 96.69 199 ARG A C 1
ATOM 1501 O O . ARG A 1 199 ? 28.134 8.613 -52.856 1.00 96.69 199 ARG A O 1
ATOM 1508 N N . ASP A 1 200 ? 28.803 9.340 -50.844 1.00 96.75 200 ASP A N 1
ATOM 1509 C CA . ASP A 1 200 ? 29.604 10.446 -51.368 1.00 96.75 200 ASP A CA 1
ATOM 1510 C C . ASP A 1 200 ? 30.861 9.962 -52.095 1.00 96.75 200 ASP A C 1
ATOM 1512 O O . ASP A 1 200 ? 31.181 10.480 -53.167 1.00 96.75 200 ASP A O 1
ATOM 1516 N N . GLN A 1 201 ? 31.518 8.911 -51.595 1.00 96.75 201 GLN A N 1
ATOM 1517 C CA . GLN A 1 201 ? 32.611 8.242 -52.305 1.00 96.75 201 GLN A CA 1
ATOM 1518 C C . GLN A 1 201 ? 32.146 7.670 -53.650 1.00 96.75 201 GLN A C 1
ATOM 1520 O O . GLN A 1 201 ? 32.793 7.910 -54.667 1.00 96.75 201 GLN A O 1
ATOM 1525 N N . LEU A 1 202 ? 31.000 6.980 -53.695 1.00 94.94 202 LEU A N 1
ATOM 1526 C CA . LEU A 1 202 ? 30.432 6.460 -54.944 1.00 94.94 202 LEU A CA 1
ATOM 1527 C C . LEU A 1 202 ? 30.095 7.584 -55.934 1.00 94.94 202 LEU A C 1
ATOM 1529 O O . LEU A 1 202 ? 30.386 7.459 -57.122 1.00 94.94 202 LEU A O 1
ATOM 1533 N N . ARG A 1 203 ? 29.545 8.711 -55.462 1.00 95.00 203 ARG A N 1
ATOM 1534 C CA . ARG A 1 203 ? 29.309 9.897 -56.306 1.00 95.00 203 ARG A CA 1
ATOM 1535 C C . ARG A 1 203 ? 30.611 10.490 -56.837 1.00 95.00 203 ARG A C 1
ATOM 1537 O O . ARG A 1 203 ? 30.658 10.891 -57.998 1.00 95.00 203 ARG A O 1
ATOM 1544 N N . ALA A 1 204 ? 31.656 10.560 -56.014 1.00 94.25 204 ALA A N 1
ATOM 1545 C CA . ALA A 1 204 ? 32.965 11.053 -56.432 1.00 94.25 204 ALA A CA 1
ATOM 1546 C C . ALA A 1 204 ? 33.598 10.142 -57.495 1.00 94.25 204 ALA A C 1
ATOM 1548 O O . ALA A 1 204 ? 34.072 10.645 -58.511 1.00 94.25 204 ALA A O 1
ATOM 1549 N N . ILE A 1 205 ? 33.530 8.818 -57.313 1.00 92.12 205 ILE A N 1
ATOM 1550 C CA . ILE A 1 205 ? 33.997 7.832 -58.299 1.00 92.12 205 ILE A CA 1
ATOM 1551 C C . ILE A 1 205 ? 33.205 7.960 -59.601 1.00 92.12 205 ILE A C 1
ATOM 1553 O O . ILE A 1 205 ? 33.810 8.030 -60.664 1.00 92.12 205 ILE A O 1
ATOM 1557 N N . ALA A 1 206 ? 31.874 8.059 -59.539 1.00 90.50 206 ALA A N 1
ATOM 1558 C CA . ALA A 1 206 ? 31.042 8.238 -60.729 1.00 90.50 206 ALA A CA 1
ATOM 1559 C C . ALA A 1 206 ? 31.414 9.516 -61.505 1.00 90.50 206 ALA A C 1
ATOM 1561 O O . ALA A 1 206 ? 31.537 9.482 -62.729 1.00 90.50 206 ALA A O 1
ATOM 1562 N N . ARG A 1 207 ? 31.669 10.631 -60.801 1.00 90.44 207 ARG A N 1
ATOM 1563 C CA . ARG A 1 207 ? 32.163 11.875 -61.418 1.00 90.44 207 ARG A CA 1
ATOM 1564 C C . ARG A 1 207 ? 33.546 11.689 -62.043 1.00 90.44 207 ARG A C 1
ATOM 1566 O O . ARG A 1 207 ? 33.742 12.097 -63.183 1.00 90.44 207 ARG A O 1
ATOM 1573 N N . ALA A 1 208 ? 34.482 11.055 -61.338 1.00 89.31 208 ALA A N 1
ATOM 1574 C CA . ALA A 1 208 ? 35.824 10.789 -61.852 1.00 89.31 208 ALA A CA 1
ATOM 1575 C C . ALA A 1 208 ? 35.801 9.886 -63.097 1.00 89.31 208 ALA A C 1
ATOM 1577 O O . ALA A 1 208 ? 36.502 10.172 -64.061 1.00 89.31 208 ALA A O 1
ATOM 1578 N N . LEU A 1 209 ? 34.953 8.852 -63.102 1.00 87.50 209 LEU A N 1
ATOM 1579 C CA . LEU A 1 209 ? 34.760 7.944 -64.234 1.00 87.50 209 LEU A CA 1
ATOM 1580 C C . LEU A 1 209 ? 34.176 8.684 -65.450 1.00 87.50 209 LEU A C 1
ATOM 1582 O O . LEU A 1 209 ? 34.675 8.550 -66.562 1.00 87.50 209 LEU A O 1
ATOM 1586 N N . SER A 1 210 ? 33.175 9.545 -65.229 1.00 84.50 210 SER A N 1
ATOM 1587 C CA . SER A 1 210 ? 32.622 10.380 -66.302 1.00 84.50 210 SER A CA 1
ATOM 1588 C C . SER A 1 210 ? 33.647 11.370 -66.869 1.00 84.50 210 SER A C 1
ATOM 1590 O O . SER A 1 210 ? 33.693 11.582 -68.078 1.00 84.50 210 SER A O 1
ATOM 1592 N N . ALA A 1 211 ? 34.512 11.936 -66.018 1.00 84.31 211 ALA A N 1
ATOM 1593 C CA . ALA A 1 211 ? 35.567 12.858 -66.432 1.00 84.31 211 ALA A CA 1
ATOM 1594 C C . ALA A 1 211 ? 36.689 12.162 -67.219 1.00 84.31 211 ALA A C 1
ATOM 1596 O O . ALA A 1 211 ? 37.308 12.788 -68.075 1.00 84.31 211 ALA A O 1
ATOM 1597 N N . SER A 1 212 ? 36.941 10.874 -66.963 1.00 83.44 212 SER A N 1
ATOM 1598 C CA . SER A 1 212 ? 37.905 10.067 -67.719 1.00 83.44 212 SER A CA 1
ATOM 1599 C C . SER A 1 212 ? 37.334 9.468 -69.010 1.00 83.44 212 SER A C 1
ATOM 1601 O O . SER A 1 212 ? 38.050 8.758 -69.713 1.00 83.44 212 SER A O 1
ATOM 1603 N N . GLY A 1 213 ? 36.073 9.759 -69.353 1.00 72.25 213 GLY A N 1
ATOM 1604 C CA . GLY A 1 213 ? 35.433 9.283 -70.584 1.00 72.25 213 GLY A CA 1
ATOM 1605 C C . GLY A 1 213 ? 35.087 7.790 -70.583 1.00 72.25 213 GLY A C 1
ATOM 1606 O O . GLY A 1 213 ? 34.711 7.254 -71.622 1.00 72.25 213 GLY A O 1
ATOM 1607 N N . LEU A 1 214 ? 35.199 7.116 -69.434 1.00 65.50 214 LEU A N 1
ATOM 1608 C CA . LEU A 1 214 ? 34.783 5.728 -69.251 1.00 65.50 214 LEU A CA 1
ATOM 1609 C C . LEU A 1 214 ? 33.308 5.723 -68.816 1.00 65.50 214 LEU A C 1
ATOM 1611 O O . LEU A 1 214 ? 32.937 6.367 -67.838 1.00 65.50 214 LEU A O 1
ATOM 1615 N N . SER A 1 215 ? 32.431 5.024 -69.535 1.00 60.72 215 SER A N 1
ATOM 1616 C CA . SER A 1 215 ? 31.046 4.828 -69.089 1.00 60.72 215 SER A CA 1
ATOM 1617 C C . SER A 1 215 ? 30.941 3.560 -68.238 1.00 60.72 215 SER A C 1
ATOM 1619 O O . SER A 1 215 ? 31.652 2.581 -68.462 1.00 60.72 215 SER A O 1
ATOM 1621 N N . LEU A 1 216 ? 30.042 3.566 -67.249 1.00 56.59 216 LEU A N 1
ATOM 1622 C CA . LEU A 1 216 ? 29.780 2.405 -66.384 1.00 56.59 216 LEU A CA 1
ATOM 1623 C C . LEU A 1 216 ? 29.284 1.181 -67.185 1.00 56.59 216 LEU A C 1
ATOM 1625 O O . LEU A 1 216 ? 29.496 0.046 -66.762 1.00 56.59 216 LEU A O 1
ATOM 1629 N N . ASP A 1 217 ? 28.708 1.408 -68.371 1.00 55.31 217 ASP A N 1
ATOM 1630 C CA . ASP A 1 217 ? 28.305 0.355 -69.310 1.00 55.31 217 ASP A CA 1
ATOM 1631 C C . ASP A 1 217 ? 29.493 -0.481 -69.807 1.00 55.31 217 ASP A C 1
ATOM 1633 O O . ASP A 1 217 ? 29.337 -1.685 -70.000 1.00 55.31 217 ASP A O 1
ATOM 1637 N N . ALA A 1 218 ? 30.695 0.102 -69.914 1.00 54.69 218 ALA A N 1
ATOM 1638 C CA . ALA A 1 218 ? 31.901 -0.611 -70.345 1.00 54.69 218 ALA A CA 1
ATOM 1639 C C . ALA A 1 218 ? 32.410 -1.650 -69.321 1.00 54.69 218 ALA A C 1
ATOM 1641 O O . ALA A 1 218 ? 33.215 -2.506 -69.678 1.00 54.69 218 ALA A O 1
ATOM 1642 N N . PHE A 1 219 ? 31.937 -1.596 -68.068 1.00 55.38 219 PHE A N 1
ATOM 1643 C CA . PHE A 1 219 ? 32.298 -2.530 -66.988 1.00 55.38 219 PHE A CA 1
ATOM 1644 C C . PHE A 1 219 ? 31.143 -3.448 -66.548 1.00 55.38 219 PHE A C 1
ATOM 1646 O O . PHE A 1 219 ? 31.343 -4.306 -65.692 1.00 55.38 219 PHE A O 1
ATOM 1653 N N . SER A 1 220 ? 29.936 -3.273 -67.101 1.00 54.47 220 SER A N 1
ATOM 1654 C CA . SER A 1 220 ? 28.759 -4.101 -66.775 1.00 54.47 220 SER A CA 1
ATOM 1655 C C . SER A 1 220 ? 28.667 -5.396 -67.595 1.00 54.47 220 SER A C 1
ATOM 1657 O O . SER A 1 220 ? 27.896 -6.295 -67.255 1.00 54.47 220 SER A O 1
ATOM 1659 N N . GLY A 1 22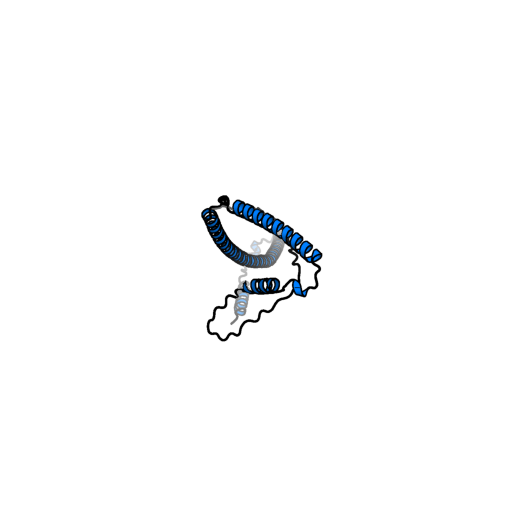1 ? 29.476 -5.519 -68.652 1.00 51.44 221 GLY A N 1
ATOM 1660 C CA . GLY A 1 221 ? 29.665 -6.766 -69.382 1.00 51.44 221 GLY A CA 1
ATOM 1661 C C . GLY A 1 221 ? 30.644 -7.671 -68.640 1.00 51.44 221 GLY A C 1
ATOM 1662 O O . GLY A 1 221 ? 31.814 -7.334 -68.526 1.00 51.44 221 GLY A O 1
ATOM 1663 N N . GLU A 1 222 ? 30.154 -8.823 -68.183 1.00 50.62 222 GLU A N 1
ATOM 1664 C CA . GLU A 1 222 ? 30.922 -9.929 -67.593 1.00 50.62 222 GLU A CA 1
ATOM 1665 C C . GLU A 1 222 ? 31.444 -9.699 -66.165 1.00 50.62 222 GLU A C 1
ATOM 1667 O O . GLU A 1 222 ? 32.570 -9.258 -65.955 1.00 50.62 222 GLU A O 1
ATOM 1672 N N . ARG A 1 223 ? 30.636 -10.087 -65.161 1.00 47.94 223 ARG A N 1
ATOM 1673 C CA . ARG A 1 223 ? 31.012 -11.020 -64.069 1.00 47.94 223 ARG A CA 1
ATOM 1674 C C . ARG A 1 223 ? 30.013 -10.922 -62.915 1.00 47.94 223 ARG A C 1
ATOM 1676 O O . ARG A 1 223 ? 30.123 -10.067 -62.041 1.00 47.94 223 ARG A O 1
ATOM 1683 N N . GLU A 1 224 ? 29.062 -11.850 -62.885 1.00 40.31 224 GLU A N 1
ATOM 1684 C CA . GLU A 1 224 ? 28.245 -12.119 -61.699 1.00 40.31 224 GLU A CA 1
ATOM 1685 C C . GLU A 1 224 ? 29.148 -12.530 -60.514 1.00 40.31 224 GLU A C 1
ATOM 1687 O O . GLU A 1 224 ? 29.939 -13.469 -60.642 1.00 40.31 224 GLU A O 1
ATOM 1692 N N . PRO A 1 225 ? 29.066 -11.882 -59.336 1.00 53.62 225 PRO A N 1
ATOM 1693 C CA . PRO A 1 225 ? 29.784 -12.314 -58.144 1.00 53.62 225 PRO A CA 1
ATOM 1694 C C . PRO A 1 225 ? 28.908 -13.271 -57.319 1.00 53.62 225 PRO A C 1
ATOM 1696 O O . PRO A 1 225 ? 28.547 -12.974 -56.183 1.00 53.62 225 PRO A O 1
ATOM 1699 N N . THR A 1 226 ? 28.559 -14.435 -57.865 1.00 53.84 226 THR A N 1
ATOM 1700 C CA . THR A 1 226 ? 27.760 -15.457 -57.155 1.00 53.84 226 THR A CA 1
ATOM 1701 C C . THR A 1 226 ? 28.573 -16.295 -56.158 1.00 53.84 226 THR A C 1
ATOM 1703 O O . THR A 1 226 ? 28.002 -16.964 -55.306 1.00 53.84 226 THR A O 1
ATOM 1706 N N . ALA A 1 227 ? 29.906 -16.205 -56.149 1.00 53.53 227 ALA A N 1
ATOM 1707 C CA . ALA A 1 227 ? 30.749 -17.118 -55.365 1.00 53.53 227 ALA A CA 1
ATOM 1708 C C . ALA A 1 227 ? 31.010 -16.721 -53.891 1.00 53.53 227 ALA A C 1
ATOM 1710 O O . ALA A 1 227 ? 31.697 -17.450 -53.177 1.00 53.53 227 ALA A O 1
ATOM 1711 N N . ARG A 1 228 ? 30.531 -15.565 -53.400 1.00 52.53 228 ARG A N 1
ATOM 1712 C CA . ARG A 1 228 ? 30.872 -15.081 -52.038 1.00 52.53 228 ARG A CA 1
ATOM 1713 C C . ARG A 1 228 ? 29.778 -15.220 -50.977 1.00 52.53 228 ARG A C 1
ATOM 1715 O O . ARG A 1 228 ? 30.081 -15.012 -49.807 1.00 52.53 228 ARG A O 1
ATOM 1722 N N . LEU A 1 229 ? 28.555 -15.601 -51.343 1.00 54.19 229 LEU A N 1
ATOM 1723 C CA . LEU A 1 229 ? 27.445 -15.733 -50.385 1.00 54.19 229 LEU A CA 1
ATOM 1724 C C . LEU A 1 229 ? 27.310 -17.138 -49.772 1.00 54.19 229 LEU A C 1
ATOM 1726 O O . LEU A 1 229 ? 26.735 -17.274 -48.698 1.00 54.19 229 LEU A O 1
ATOM 1730 N N . GLU A 1 230 ? 27.888 -18.175 -50.380 1.00 54.34 230 GLU A N 1
ATOM 1731 C CA . GLU A 1 230 ? 27.760 -19.549 -49.862 1.00 54.34 230 GLU A CA 1
ATOM 1732 C C . GLU A 1 230 ? 28.668 -19.824 -48.651 1.00 54.34 230 GLU A C 1
ATOM 1734 O O . GLU A 1 230 ? 28.318 -20.584 -47.748 1.00 54.34 230 GLU A O 1
ATOM 1739 N N . THR A 1 231 ? 29.821 -19.153 -48.568 1.00 56.19 231 THR A N 1
ATOM 1740 C CA . THR A 1 231 ? 30.792 -19.381 -47.482 1.00 56.19 231 THR A CA 1
ATOM 1741 C C . THR A 1 231 ? 30.386 -18.745 -46.149 1.00 56.19 231 THR A C 1
ATOM 1743 O O . THR A 1 231 ? 30.834 -19.206 -45.097 1.00 56.19 231 THR A O 1
ATOM 1746 N N . SER A 1 232 ? 29.524 -17.723 -46.154 1.00 57.88 232 SER A N 1
ATOM 1747 C CA . SER A 1 232 ? 28.998 -17.114 -44.925 1.00 57.88 232 SER A CA 1
ATOM 1748 C C . SER A 1 232 ? 27.813 -17.896 -44.358 1.00 57.88 232 SER A C 1
ATOM 1750 O O . SER A 1 232 ? 27.763 -18.104 -43.147 1.00 57.88 232 SER A O 1
ATOM 1752 N N . ALA A 1 233 ? 26.915 -18.403 -45.209 1.00 60.28 233 ALA A N 1
ATOM 1753 C CA . ALA A 1 233 ? 25.773 -19.207 -44.775 1.00 60.28 233 ALA A CA 1
ATOM 1754 C C . ALA A 1 233 ? 26.222 -20.510 -44.086 1.00 60.28 233 ALA A C 1
ATOM 1756 O O . ALA A 1 233 ? 25.760 -20.815 -42.987 1.00 60.28 233 ALA A O 1
ATOM 1757 N N . ALA A 1 234 ? 27.216 -21.205 -44.653 1.00 62.22 234 ALA A N 1
ATOM 1758 C CA . ALA A 1 234 ? 27.775 -22.423 -44.062 1.00 62.22 234 ALA A CA 1
ATOM 1759 C C . ALA A 1 234 ? 28.459 -22.181 -42.700 1.00 62.22 234 ALA A C 1
ATOM 1761 O O . ALA A 1 234 ? 28.368 -23.018 -41.803 1.00 62.22 234 ALA A O 1
ATOM 1762 N N . ARG A 1 235 ? 29.112 -21.023 -42.502 1.00 62.00 235 ARG A N 1
ATOM 1763 C CA . ARG A 1 235 ? 29.710 -20.663 -41.201 1.00 62.00 235 ARG A CA 1
ATOM 1764 C C . ARG A 1 235 ? 28.667 -20.334 -40.139 1.00 62.00 235 ARG A C 1
ATOM 1766 O O . ARG A 1 235 ? 28.883 -20.663 -38.978 1.00 62.00 235 ARG A O 1
ATOM 1773 N N . ILE A 1 236 ? 27.557 -19.706 -40.520 1.00 64.38 236 ILE A N 1
ATOM 1774 C CA . ILE A 1 236 ? 26.467 -19.390 -39.587 1.00 64.38 236 ILE A CA 1
ATOM 1775 C C . ILE A 1 236 ? 25.754 -20.679 -39.150 1.00 64.38 236 ILE A C 1
ATOM 1777 O O . ILE A 1 236 ? 25.451 -20.833 -37.970 1.00 64.38 236 ILE A O 1
ATOM 1781 N N . GLN A 1 237 ? 25.567 -21.642 -40.059 1.00 65.56 237 GLN A N 1
ATOM 1782 C CA . GLN A 1 237 ? 25.001 -22.953 -39.722 1.00 65.56 237 GLN A CA 1
ATOM 1783 C C . GLN A 1 237 ? 25.927 -23.790 -38.828 1.00 65.56 237 GLN A C 1
ATOM 1785 O O . GLN A 1 237 ? 25.471 -24.335 -37.828 1.00 65.56 237 GLN A O 1
ATOM 1790 N N . ALA A 1 238 ? 27.237 -23.804 -39.098 1.00 64.81 238 ALA A N 1
ATOM 1791 C CA . ALA A 1 238 ? 28.202 -24.503 -38.246 1.00 64.81 238 ALA A CA 1
ATOM 1792 C C . ALA A 1 238 ? 28.307 -23.906 -36.827 1.00 64.81 238 ALA A C 1
ATOM 1794 O O . ALA A 1 238 ? 28.546 -24.639 -35.870 1.00 64.81 238 ALA A O 1
ATOM 1795 N N . ALA A 1 239 ? 28.110 -22.591 -36.674 1.00 63.78 239 ALA A N 1
ATOM 1796 C CA . ALA A 1 239 ? 28.064 -21.945 -35.363 1.00 63.78 239 ALA A CA 1
ATOM 1797 C C . ALA A 1 239 ? 26.764 -22.259 -34.597 1.00 63.78 239 ALA A C 1
ATOM 1799 O O . ALA A 1 239 ? 26.801 -22.413 -33.381 1.00 63.78 239 ALA A O 1
ATOM 1800 N N . ALA A 1 240 ? 25.634 -22.407 -35.297 1.00 64.56 240 ALA A N 1
ATOM 1801 C CA . ALA A 1 240 ? 24.347 -22.741 -34.686 1.00 64.56 240 ALA A CA 1
ATOM 1802 C C . ALA A 1 240 ? 24.272 -24.195 -34.177 1.00 64.56 240 ALA A C 1
ATOM 1804 O O . ALA A 1 240 ? 23.605 -24.461 -33.179 1.00 64.56 240 ALA A O 1
ATOM 1805 N N . ASP A 1 241 ? 24.973 -25.130 -34.826 1.00 62.88 241 ASP A N 1
ATOM 1806 C CA . ASP A 1 241 ? 25.008 -26.537 -34.403 1.00 62.88 241 ASP A CA 1
ATOM 1807 C C . ASP A 1 241 ? 26.003 -26.807 -33.257 1.00 62.88 241 ASP A C 1
ATOM 1809 O O . ASP A 1 241 ? 25.857 -27.796 -32.538 1.00 62.88 241 ASP A O 1
ATOM 1813 N N . ALA A 1 242 ? 26.985 -25.923 -33.046 1.00 61.03 242 ALA A N 1
ATOM 1814 C CA . ALA A 1 242 ? 27.961 -26.030 -31.958 1.00 61.03 242 ALA A CA 1
ATOM 1815 C C . ALA A 1 242 ? 27.415 -25.586 -30.586 1.00 61.03 242 ALA A C 1
ATOM 1817 O O . ALA A 1 242 ? 27.978 -25.967 -29.562 1.00 61.03 242 ALA A O 1
ATOM 1818 N N . ASP A 1 243 ? 26.319 -24.820 -30.560 1.00 55.94 243 ASP A N 1
ATOM 1819 C CA . ASP A 1 243 ? 25.747 -24.212 -29.346 1.00 55.94 243 ASP A CA 1
ATOM 1820 C C . ASP A 1 243 ? 24.538 -24.990 -28.782 1.00 55.94 243 ASP A C 1
ATOM 1822 O O . ASP A 1 243 ? 23.817 -24.512 -27.907 1.00 55.94 243 ASP A O 1
ATOM 1826 N N . LYS A 1 244 ? 24.293 -26.215 -29.274 1.00 51.56 244 LYS A N 1
ATOM 1827 C CA . LYS A 1 244 ? 23.280 -27.124 -28.717 1.00 51.56 244 LYS A CA 1
ATOM 1828 C C . LYS A 1 244 ? 23.876 -27.946 -27.564 1.00 51.56 244 LYS A C 1
ATOM 1830 O O . LYS A 1 244 ? 24.677 -28.847 -27.829 1.00 51.56 244 LYS A O 1
ATOM 1835 N N . PRO A 1 245 ? 23.480 -27.711 -26.299 1.00 59.09 245 PRO A N 1
ATOM 1836 C CA . PRO A 1 245 ? 23.844 -28.608 -25.210 1.00 59.09 245 PRO A CA 1
ATOM 1837 C C . PRO A 1 245 ? 23.134 -29.959 -25.392 1.00 59.09 245 PRO A C 1
ATOM 1839 O O . PRO A 1 245 ? 21.965 -30.005 -25.782 1.00 59.09 245 PRO A O 1
ATOM 1842 N N . ARG A 1 246 ? 23.871 -31.050 -25.149 1.00 50.34 246 ARG A N 1
ATOM 1843 C CA . ARG A 1 246 ? 23.329 -32.415 -25.064 1.00 50.34 246 ARG A CA 1
ATOM 1844 C C . ARG A 1 246 ? 22.488 -32.603 -23.810 1.00 50.34 246 ARG A C 1
ATOM 1846 O O . ARG A 1 246 ? 22.891 -32.047 -22.765 1.00 50.34 246 ARG A O 1
#

Foldseek 3Di:
DDDDDDDDDDDDDDDDDDDDDDDDDDDDDDDDDDDDDDDDDDDDDDDDDPDPDPVVVVVVVVVVVPPDPVVVPDDPVVVVVVVVVVVVVVVVVVVVVVVVVVVVVVVVPPPPPPVPPVVNVVVVVVVVVVVVVVVVVVVVVVVVVVVVVVVVVVVVVVVVVVVVVVVVVVVVVVVVVVVVVVVVVVVVVVVVVVVVVVVVVVVVVCVVCVVVVHDPVVVVPDDDPPPPPVVVVVVVVVVVVVPDDD